Protein AF-A0A6G0QSY9-F1 (afdb_monomer_lite)

Organism: NCBI:txid53985

Structure (mmCIF, N/CA/C/O backbone):
data_AF-A0A6G0QSY9-F1
#
_entry.id   AF-A0A6G0QSY9-F1
#
loop_
_atom_site.group_PDB
_atom_site.id
_atom_site.type_symbol
_atom_site.label_atom_id
_atom_site.label_alt_id
_atom_site.label_comp_id
_atom_site.label_asym_id
_atom_site.label_entity_id
_atom_site.label_seq_id
_atom_site.pdbx_PDB_ins_code
_atom_site.Cartn_x
_atom_site.Cartn_y
_atom_site.Cartn_z
_atom_site.occupancy
_atom_site.B_iso_or_equiv
_atom_site.auth_seq_id
_atom_site.auth_comp_id
_atom_site.auth_asym_id
_atom_site.auth_atom_id
_atom_site.pdbx_PDB_model_num
ATOM 1 N N . MET A 1 1 ? -58.715 -5.696 52.062 1.00 33.38 1 MET A N 1
ATOM 2 C CA . MET A 1 1 ? -57.276 -5.870 51.766 1.00 33.38 1 MET A CA 1
ATOM 3 C C . MET A 1 1 ? -57.009 -5.395 50.340 1.00 33.38 1 MET A C 1
ATOM 5 O O . MET A 1 1 ? -57.940 -5.446 49.549 1.00 33.38 1 MET A O 1
ATOM 9 N N . PRO A 1 2 ? -55.828 -4.811 50.094 1.00 37.84 2 PRO A N 1
ATOM 10 C CA . PRO A 1 2 ? -55.600 -3.647 49.225 1.00 37.84 2 PRO A CA 1
ATOM 11 C C . PRO A 1 2 ? -55.292 -4.031 47.745 1.00 37.84 2 PRO A C 1
ATOM 13 O O . PRO A 1 2 ? -55.355 -5.215 47.419 1.00 37.84 2 PRO A O 1
ATOM 16 N N . PRO A 1 3 ? -55.052 -3.043 46.852 1.00 56.28 3 PRO A N 1
ATOM 17 C CA . PRO A 1 3 ? -55.142 -3.119 45.388 1.00 56.28 3 PRO A CA 1
ATOM 18 C C . PRO A 1 3 ? -53.812 -3.540 44.737 1.00 56.28 3 PRO A C 1
ATOM 20 O O . PRO A 1 3 ? -52.826 -3.694 45.450 1.00 56.28 3 PRO A O 1
ATOM 23 N N . ASN A 1 4 ? -53.804 -3.699 43.403 1.00 35.16 4 ASN A N 1
ATOM 24 C CA . ASN A 1 4 ? -52.674 -3.643 42.438 1.00 35.16 4 ASN A CA 1
ATOM 25 C C . ASN A 1 4 ? -52.901 -4.709 41.341 1.00 35.16 4 ASN A C 1
ATOM 27 O O . ASN A 1 4 ? -53.311 -5.817 41.647 1.00 35.16 4 ASN A O 1
ATOM 31 N N . ALA A 1 5 ? -52.686 -4.477 40.050 1.00 39.38 5 ALA A N 1
ATOM 32 C CA . ALA A 1 5 ? -51.803 -3.514 39.421 1.00 39.38 5 ALA A CA 1
ATOM 33 C C . ALA A 1 5 ? -52.410 -2.989 38.112 1.00 39.38 5 ALA A C 1
ATOM 35 O O . ALA A 1 5 ? -52.989 -3.730 37.317 1.00 39.38 5 ALA A O 1
ATOM 36 N N . ASN A 1 6 ? -52.242 -1.683 37.925 1.00 37.03 6 ASN A N 1
ATOM 37 C CA . ASN A 1 6 ? -52.413 -0.995 36.661 1.00 37.03 6 ASN A CA 1
ATOM 38 C C . ASN A 1 6 ? -51.424 -1.521 35.611 1.00 37.03 6 ASN A C 1
ATOM 40 O O . ASN A 1 6 ? -50.271 -1.806 35.925 1.00 37.03 6 ASN A O 1
ATOM 44 N N . SER A 1 7 ? -51.903 -1.509 34.365 1.00 40.06 7 SER A N 1
ATOM 45 C CA . SER A 1 7 ? -51.142 -1.218 33.145 1.00 40.06 7 SER A CA 1
ATOM 46 C C . SER A 1 7 ? -49.833 -1.982 32.950 1.00 40.06 7 SER A C 1
ATOM 48 O O . SER A 1 7 ? -48.753 -1.436 33.166 1.00 40.06 7 SER A O 1
ATOM 50 N N . ASP A 1 8 ? -49.932 -3.179 32.366 1.00 31.75 8 ASP A N 1
ATOM 51 C CA . ASP A 1 8 ? -48.899 -3.605 31.424 1.00 31.75 8 ASP A CA 1
ATOM 52 C C . ASP A 1 8 ? -49.075 -2.776 30.156 1.00 31.75 8 ASP A C 1
ATOM 54 O O . ASP A 1 8 ? -49.806 -3.109 29.217 1.00 31.75 8 ASP A O 1
ATOM 58 N N . THR A 1 9 ? -48.413 -1.626 30.189 1.00 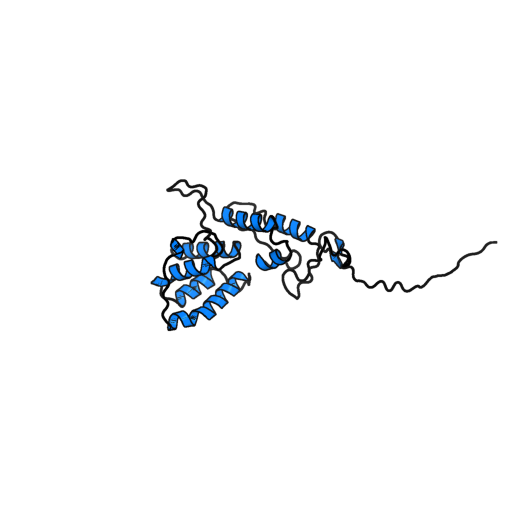39.41 9 THR A N 1
ATOM 59 C CA . THR A 1 9 ? -48.035 -0.811 29.051 1.00 39.41 9 THR A CA 1
ATOM 60 C C . THR A 1 9 ? -47.226 -1.700 28.115 1.00 39.41 9 THR A C 1
ATOM 62 O O . THR A 1 9 ? -46.000 -1.680 28.068 1.00 39.41 9 THR A O 1
ATOM 65 N N . ARG A 1 10 ? -47.930 -2.496 27.313 1.00 36.12 10 ARG A N 1
ATOM 66 C CA . ARG A 1 10 ? -47.405 -3.096 26.091 1.00 36.12 10 ARG A CA 1
ATOM 67 C C . ARG A 1 10 ? -47.320 -2.000 25.026 1.00 36.12 10 ARG A C 1
ATOM 69 O O . ARG A 1 10 ? -47.803 -2.150 23.908 1.00 36.12 10 ARG A O 1
ATOM 76 N N . GLU A 1 11 ? -46.721 -0.870 25.399 1.00 35.28 11 GLU A N 1
ATOM 77 C CA . GLU A 1 11 ? -46.142 0.060 24.455 1.00 35.28 11 GLU A CA 1
ATOM 78 C C . GLU A 1 11 ? -44.997 -0.703 23.820 1.00 35.28 11 GLU A C 1
ATOM 80 O O . GLU A 1 11 ? -43.937 -0.934 24.397 1.00 35.28 11 GLU A O 1
ATOM 85 N N . ALA A 1 12 ? -45.293 -1.194 22.625 1.00 37.94 12 ALA A N 1
ATOM 86 C CA . ALA A 1 12 ? -44.312 -1.592 21.656 1.00 37.94 12 ALA A CA 1
ATOM 87 C C . ALA A 1 12 ? -43.309 -0.444 21.508 1.00 37.94 12 ALA A C 1
ATOM 89 O O . ALA A 1 12 ? -43.490 0.463 20.697 1.00 37.94 12 ALA A O 1
ATOM 90 N N . ILE A 1 13 ? -42.231 -0.506 22.285 1.00 39.88 13 ILE A N 1
ATOM 91 C CA . ILE A 1 13 ? -41.003 0.230 22.038 1.00 39.88 13 ILE A CA 1
ATOM 92 C C . ILE A 1 13 ? -40.404 -0.399 20.774 1.00 39.88 13 ILE A C 1
ATOM 94 O O . ILE A 1 13 ? -39.477 -1.201 20.799 1.00 39.88 13 ILE A O 1
ATOM 98 N N . ARG A 1 14 ? -40.991 -0.052 19.626 1.00 43.25 14 ARG A N 1
ATOM 99 C CA . ARG A 1 14 ? -40.296 -0.011 18.344 1.00 43.25 14 ARG A CA 1
ATOM 100 C C . ARG A 1 14 ? -39.332 1.170 18.425 1.00 43.25 14 ARG A C 1
ATOM 102 O O . ARG A 1 14 ? -39.588 2.223 17.851 1.00 43.25 14 ARG A O 1
ATOM 109 N N . VAL A 1 15 ? -38.245 1.020 19.178 1.00 39.47 15 VAL A N 1
ATOM 110 C CA . VAL A 1 15 ? -37.084 1.890 18.992 1.00 39.47 15 VAL A CA 1
ATOM 111 C C . VAL A 1 15 ? -36.376 1.350 17.766 1.00 39.47 15 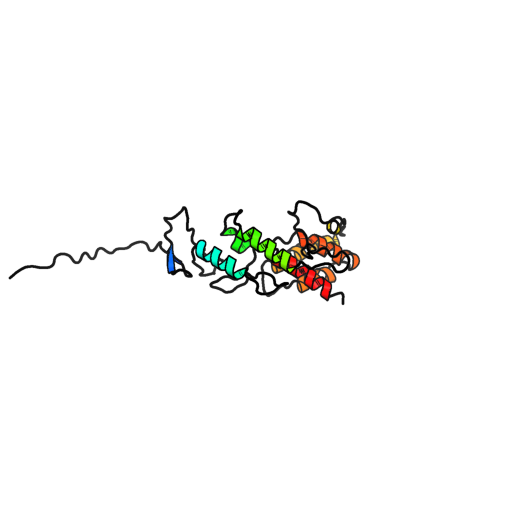VAL A C 1
ATOM 113 O O . VAL A 1 15 ? -35.916 0.210 17.752 1.00 39.47 15 VAL A O 1
ATOM 116 N N . ALA A 1 16 ? -36.393 2.151 16.704 1.00 43.84 16 ALA A N 1
ATOM 117 C CA . ALA A 1 16 ? -35.593 1.922 15.518 1.00 43.84 16 ALA A CA 1
ATOM 118 C C . ALA A 1 16 ? -34.149 1.632 15.952 1.00 43.84 16 ALA A C 1
ATOM 120 O O . ALA A 1 16 ? -33.501 2.453 16.603 1.00 43.84 16 ALA A O 1
ATOM 121 N N . SER A 1 17 ? -33.696 0.421 15.649 1.00 52.62 17 SER A N 1
ATOM 122 C CA . SER A 1 17 ? -32.365 -0.103 15.923 1.00 52.62 17 SER A CA 1
ATOM 123 C C . SER A 1 17 ? -31.343 0.545 14.986 1.00 52.62 17 SER A C 1
ATOM 125 O O . SER A 1 17 ? -30.815 -0.104 14.088 1.00 52.62 17 SER A O 1
ATOM 127 N N . ASP A 1 18 ? -31.103 1.838 15.184 1.00 64.69 18 ASP A N 1
ATOM 128 C CA . ASP A 1 18 ? -30.087 2.625 14.477 1.00 64.69 18 ASP A CA 1
ATOM 129 C C . ASP A 1 18 ? -28.783 2.723 15.297 1.00 64.69 18 ASP A C 1
ATOM 131 O O . ASP A 1 18 ? -27.936 3.587 15.051 1.00 64.69 18 ASP A O 1
ATOM 135 N N . SER A 1 19 ? -28.623 1.855 16.301 1.00 74.56 19 SER A N 1
ATOM 136 C CA . SER A 1 19 ? -27.381 1.674 17.045 1.00 74.56 19 SER A CA 1
ATOM 137 C C . SER A 1 19 ? -26.624 0.464 16.503 1.00 74.56 19 SER A C 1
ATOM 139 O O . SER A 1 19 ? -27.168 -0.625 16.319 1.00 74.56 19 SER A O 1
ATOM 141 N N . VAL A 1 20 ? -25.340 0.664 16.222 1.00 85.50 20 VAL A N 1
ATOM 142 C CA . VAL A 1 20 ? -24.419 -0.411 15.847 1.00 85.50 20 VAL A CA 1
ATOM 143 C C . VAL A 1 20 ? -23.402 -0.546 16.964 1.00 85.50 20 VAL A C 1
ATOM 145 O O . VAL A 1 20 ? -22.779 0.436 17.340 1.00 85.50 20 VAL A O 1
ATOM 148 N N . THR A 1 21 ? -23.199 -1.740 17.504 1.00 89.75 21 THR A N 1
ATOM 149 C CA . THR A 1 21 ? -22.192 -1.949 18.552 1.00 89.75 21 THR A CA 1
ATOM 150 C C . THR A 1 21 ? -20.800 -2.099 17.940 1.00 89.75 21 THR A C 1
ATOM 152 O O . THR A 1 21 ? -20.605 -2.847 16.979 1.00 89.75 21 THR A O 1
ATOM 155 N N . CYS A 1 22 ? -19.807 -1.411 18.503 1.00 91.69 22 CYS A N 1
ATOM 156 C CA . CYS A 1 22 ? -18.411 -1.570 18.122 1.00 91.69 22 CYS A CA 1
ATOM 157 C C . CYS A 1 22 ? -17.929 -2.989 18.438 1.00 91.69 22 CYS A C 1
ATOM 159 O O . CYS A 1 22 ? -17.925 -3.412 19.587 1.00 91.69 22 CYS A O 1
ATOM 161 N N . GLN A 1 23 ? -17.425 -3.708 17.441 1.00 92.56 23 GLN A N 1
ATOM 162 C CA . GLN A 1 23 ? -16.944 -5.085 17.605 1.00 92.56 23 GLN A CA 1
ATOM 163 C C . GLN A 1 23 ? -15.634 -5.202 18.407 1.00 92.56 23 GLN A C 1
ATOM 165 O O . GLN A 1 23 ? -15.223 -6.314 18.723 1.00 92.56 23 GLN A O 1
ATOM 170 N N . ILE A 1 24 ? -14.961 -4.083 18.708 1.00 91.81 24 ILE A N 1
ATOM 171 C CA . ILE A 1 24 ? -13.683 -4.064 19.440 1.00 91.81 24 ILE A CA 1
ATOM 172 C C . ILE A 1 24 ? -13.890 -3.677 20.911 1.00 91.81 24 ILE A C 1
ATOM 174 O O . ILE A 1 24 ? -13.474 -4.425 21.789 1.00 91.81 24 ILE A O 1
ATOM 178 N N . CYS A 1 25 ? -14.518 -2.528 21.191 1.00 92.81 25 CYS A N 1
ATOM 179 C CA . CYS A 1 25 ? -14.760 -2.060 22.566 1.00 92.81 25 CYS A CA 1
ATOM 180 C C . CYS A 1 25 ? -16.149 -2.406 23.119 1.00 92.81 25 CYS A C 1
ATOM 182 O O . CYS A 1 25 ? -16.386 -2.181 24.299 1.00 92.81 25 CYS A O 1
ATOM 184 N N . LEU A 1 26 ? -17.051 -2.953 22.295 1.00 91.62 26 LEU A N 1
ATOM 185 C CA . LEU A 1 26 ? -18.436 -3.287 22.656 1.00 91.62 26 LEU A CA 1
ATOM 186 C C . LEU A 1 26 ? -19.315 -2.080 23.040 1.00 91.62 26 LEU A C 1
ATOM 188 O O . LEU A 1 26 ? -20.412 -2.263 23.558 1.00 91.62 26 LEU A O 1
ATOM 192 N N . GLU A 1 27 ? -18.874 -0.855 22.744 1.00 89.69 27 GLU A N 1
ATOM 193 C CA . GLU A 1 27 ? -19.654 0.371 22.957 1.00 89.69 27 GLU A CA 1
ATOM 194 C C . GLU A 1 27 ? -20.677 0.597 21.832 1.00 89.69 27 GLU A C 1
ATOM 196 O O . GLU A 1 27 ? -20.430 0.258 20.669 1.00 89.69 27 GLU A O 1
ATOM 201 N N . GLU A 1 28 ? -21.823 1.193 22.161 1.00 86.25 28 GLU A N 1
ATOM 202 C CA . GLU A 1 28 ? -22.850 1.554 21.180 1.00 86.25 28 GLU A CA 1
ATOM 203 C C . GLU A 1 28 ? -22.430 2.767 20.341 1.00 86.25 28 GLU A C 1
ATOM 205 O O . GLU A 1 28 ? -22.042 3.811 20.861 1.00 86.25 28 GLU A O 1
ATOM 210 N N . LEU A 1 29 ? -22.539 2.642 19.019 1.00 81.94 29 LEU A N 1
ATOM 211 C CA . LEU A 1 29 ? -22.291 3.713 18.060 1.00 81.94 29 LEU A CA 1
ATOM 212 C C . LEU A 1 29 ? -23.640 4.295 17.662 1.00 81.94 29 LEU A C 1
ATOM 214 O O . LEU A 1 29 ? -24.381 3.683 16.886 1.00 81.94 29 LEU A O 1
ATOM 218 N N . THR A 1 30 ? -23.971 5.464 18.206 1.00 72.50 30 THR A N 1
ATOM 219 C CA . THR A 1 30 ? -25.189 6.170 17.812 1.00 72.50 30 THR A CA 1
ATOM 220 C C . THR A 1 30 ? -24.907 7.058 16.601 1.00 72.50 30 THR A C 1
ATOM 222 O O . THR A 1 30 ? -23.961 7.841 16.576 1.00 72.50 30 THR A O 1
ATOM 225 N N . LEU A 1 31 ? -25.754 6.975 15.572 1.00 62.16 31 LEU A N 1
ATOM 226 C CA . LEU A 1 31 ? -25.659 7.830 14.376 1.00 62.16 31 LEU A CA 1
ATOM 227 C C . LEU A 1 31 ? -25.912 9.326 14.668 1.00 62.16 31 LEU A C 1
ATOM 229 O O . LEU A 1 31 ? -25.759 10.166 13.778 1.00 62.16 31 LEU A O 1
ATOM 233 N N . LYS A 1 32 ? -26.319 9.664 15.900 1.00 56.75 32 LYS A N 1
ATOM 234 C CA . LYS A 1 32 ? -26.592 11.032 16.358 1.00 56.75 32 LYS A CA 1
ATOM 235 C C . LYS A 1 32 ? -25.347 11.743 16.895 1.00 56.75 32 LYS A C 1
ATOM 237 O O . LYS A 1 32 ? -25.316 12.971 16.850 1.00 56.75 32 LYS A O 1
ATOM 242 N N . ASP A 1 33 ? -24.299 11.012 17.275 1.00 54.31 33 ASP A N 1
ATOM 243 C CA . ASP A 1 33 ? -23.003 11.571 17.686 1.00 54.31 33 ASP A CA 1
ATOM 244 C C . ASP A 1 33 ? -22.141 11.924 16.458 1.00 54.31 33 ASP A C 1
ATOM 246 O O . ASP A 1 33 ? -21.048 11.406 16.226 1.00 54.31 33 ASP A O 1
ATOM 250 N N . GLN A 1 34 ? -22.662 12.820 15.615 1.00 52.81 34 GLN A N 1
ATOM 251 C CA . GLN A 1 34 ? -22.076 13.186 14.318 1.00 52.81 34 GLN A CA 1
ATOM 252 C C . GLN A 1 34 ? -20.734 13.933 14.413 1.00 52.81 34 GLN A C 1
ATOM 254 O O . GLN A 1 34 ? -20.089 14.142 13.387 1.00 52.81 34 GLN A O 1
ATOM 259 N N . ALA A 1 35 ? -20.288 14.326 15.610 1.00 54.53 35 ALA A N 1
ATOM 260 C CA . ALA A 1 35 ? -19.082 15.135 15.777 1.00 54.53 35 ALA A CA 1
ATOM 261 C C . ALA A 1 35 ? -17.808 14.333 16.105 1.00 54.53 35 ALA A C 1
ATOM 263 O O . ALA A 1 35 ? -16.718 14.818 15.809 1.00 54.53 35 ALA A O 1
ATOM 264 N N . THR A 1 36 ? -17.900 13.128 16.684 1.00 54.47 36 THR A N 1
ATOM 265 C CA . THR A 1 36 ? -16.711 12.474 17.280 1.00 54.47 36 THR A CA 1
ATOM 266 C C . THR A 1 36 ? -16.547 10.978 17.002 1.00 54.47 36 THR A C 1
ATOM 268 O O . THR A 1 36 ? -15.426 10.483 17.106 1.00 54.47 36 THR A O 1
ATOM 271 N N . THR A 1 37 ? -17.580 10.242 16.582 1.00 65.12 37 THR A N 1
ATOM 272 C CA . THR A 1 37 ? -17.498 8.769 16.462 1.00 65.12 37 THR A CA 1
ATOM 273 C C . THR A 1 37 ? -18.227 8.235 15.231 1.00 65.12 37 THR A C 1
ATOM 275 O O . THR A 1 37 ? -19.141 7.417 15.312 1.00 65.12 37 THR A O 1
ATOM 278 N N . LYS A 1 38 ? -17.779 8.645 14.037 1.00 75.06 38 LYS A N 1
ATOM 279 C CA . LYS A 1 38 ? -18.242 8.022 12.789 1.00 75.06 38 LYS A CA 1
ATOM 280 C C . LYS A 1 38 ? -17.950 6.509 12.827 1.00 75.06 38 LYS A C 1
ATOM 282 O O . LYS A 1 38 ? -16.785 6.133 12.976 1.00 75.06 38 LYS A O 1
ATOM 287 N N . PRO A 1 39 ? -18.956 5.631 12.663 1.00 85.56 39 PRO A N 1
ATOM 288 C CA . PRO A 1 39 ? -18.717 4.198 12.627 1.00 85.56 39 PRO A CA 1
ATOM 289 C C . PRO A 1 39 ? -17.892 3.840 11.387 1.00 85.56 39 PRO A C 1
ATOM 291 O O . PRO A 1 39 ? -18.197 4.253 10.264 1.00 85.56 39 PRO A O 1
ATOM 294 N N . VAL A 1 40 ? -16.841 3.053 11.592 1.00 89.69 40 VAL A N 1
ATOM 295 C CA . VAL A 1 40 ? -16.050 2.458 10.520 1.00 89.69 40 VAL A CA 1
ATOM 296 C C . VAL A 1 40 ? -16.745 1.179 10.087 1.00 89.69 40 VAL A C 1
ATOM 298 O O . VAL A 1 40 ? -16.757 0.191 10.822 1.00 89.69 40 VAL A O 1
ATOM 301 N N . THR A 1 41 ? -17.310 1.200 8.883 1.00 90.94 41 THR A N 1
ATOM 302 C CA . THR A 1 41 ? -17.971 0.045 8.265 1.00 90.94 41 THR A CA 1
ATOM 303 C C . THR A 1 41 ? -17.290 -0.354 6.964 1.00 90.94 41 THR A C 1
ATOM 305 O O . THR A 1 41 ? -16.575 0.441 6.358 1.00 90.94 41 THR A O 1
ATOM 308 N N . HIS A 1 42 ? -17.468 -1.600 6.514 1.00 90.12 42 HIS A N 1
ATOM 309 C CA . HIS A 1 42 ? -16.945 -2.058 5.215 1.00 90.12 42 HIS A CA 1
ATOM 310 C C . HIS A 1 42 ? -15.435 -1.796 5.032 1.00 90.12 42 HIS A C 1
ATOM 312 O O . HIS A 1 42 ? -14.963 -1.376 3.969 1.00 90.12 42 HIS A O 1
ATOM 318 N N . PHE A 1 43 ? -14.665 -2.020 6.102 1.00 91.12 43 PHE A N 1
ATOM 319 C CA . PHE A 1 43 ? -13.286 -1.544 6.226 1.00 91.12 43 PHE A CA 1
ATOM 320 C C . PHE A 1 43 ? -12.374 -2.025 5.084 1.00 91.12 43 PHE A C 1
ATOM 322 O O . PHE A 1 43 ? -11.742 -1.204 4.411 1.00 91.12 43 PHE A O 1
ATOM 329 N N . CYS A 1 44 ? -12.354 -3.339 4.814 1.00 90.44 44 CYS A N 1
ATOM 330 C CA . CYS A 1 44 ? -11.522 -3.926 3.755 1.00 90.44 44 CYS A CA 1
ATOM 331 C C . CYS A 1 44 ? -12.240 -4.114 2.409 1.00 90.44 44 CYS A C 1
ATOM 333 O O . CYS A 1 44 ? -11.587 -4.161 1.367 1.00 90.44 44 CYS A O 1
ATOM 335 N N . SER A 1 45 ? -13.571 -4.234 2.404 1.00 89.12 45 SER A N 1
ATOM 336 C CA . SER A 1 45 ? -14.388 -4.432 1.199 1.00 89.12 45 SER A CA 1
ATOM 337 C C . SER A 1 45 ? -15.860 -4.113 1.471 1.00 89.12 45 SER A C 1
ATOM 339 O O . SER A 1 45 ? -16.270 -4.043 2.627 1.00 89.12 45 SER A O 1
ATOM 341 N N . SER A 1 46 ? -16.671 -3.987 0.417 1.00 89.12 46 SER A N 1
ATOM 342 C CA . SER A 1 46 ? -18.122 -3.770 0.534 1.00 89.12 46 SER A CA 1
ATOM 343 C C . SER A 1 46 ? -18.870 -4.909 1.234 1.00 89.12 46 SER A C 1
ATOM 345 O O . SER A 1 46 ? -19.943 -4.682 1.771 1.00 89.12 46 SER A O 1
ATOM 347 N N . VAL A 1 47 ? -18.310 -6.121 1.266 1.00 91.62 47 VAL A N 1
ATOM 348 C CA . VAL A 1 47 ? -18.906 -7.287 1.947 1.00 91.62 47 VAL A CA 1
ATOM 349 C C . VAL A 1 47 ? -18.336 -7.509 3.350 1.00 91.62 47 VAL A C 1
ATOM 351 O O . VAL A 1 47 ? -18.718 -8.449 4.037 1.00 91.62 47 VAL A O 1
ATOM 354 N N . CYS A 1 48 ? -17.390 -6.672 3.781 1.00 91.38 48 CYS A N 1
ATOM 355 C CA . CYS A 1 48 ? -16.773 -6.786 5.095 1.00 91.38 48 CYS A CA 1
ATOM 356 C C . CYS A 1 48 ? -17.802 -6.452 6.192 1.00 91.38 48 CYS A C 1
ATOM 358 O O . CYS A 1 48 ? -18.327 -5.337 6.172 1.00 91.38 48 CYS A O 1
ATOM 360 N N . PRO A 1 49 ? -18.038 -7.350 7.171 1.00 92.25 49 PRO A N 1
ATOM 361 C CA . PRO A 1 49 ? -18.995 -7.132 8.259 1.00 92.25 49 PRO A CA 1
ATOM 362 C C . PRO A 1 49 ? -18.411 -6.284 9.401 1.00 92.25 49 PRO A C 1
ATOM 364 O O . PRO A 1 49 ? -18.928 -6.298 10.515 1.00 92.25 49 PRO A O 1
ATOM 367 N N . ALA A 1 50 ? -17.288 -5.604 9.154 1.00 91.31 50 ALA A N 1
ATOM 368 C CA . ALA A 1 50 ? -16.636 -4.779 10.153 1.00 91.31 50 ALA A CA 1
ATOM 369 C C . ALA A 1 50 ? -17.534 -3.614 10.565 1.00 91.31 50 ALA A C 1
ATOM 371 O O . ALA A 1 50 ? -18.027 -2.893 9.698 1.00 91.31 50 ALA A O 1
ATOM 372 N N . A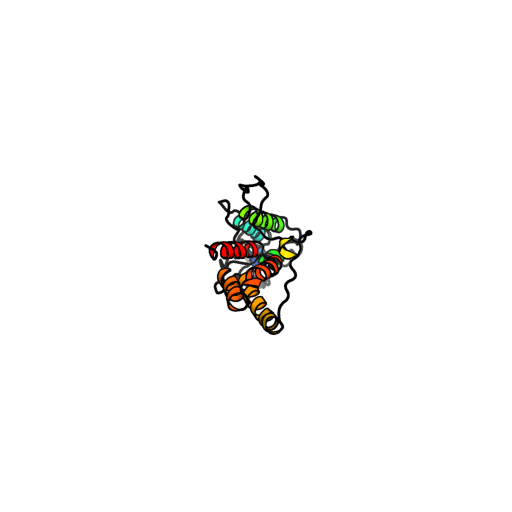LA A 1 51 ? -17.670 -3.423 11.873 1.00 92.06 51 ALA A N 1
ATOM 373 C CA . ALA A 1 51 ? -18.297 -2.272 12.497 1.00 92.06 51 ALA A CA 1
ATOM 374 C C . ALA A 1 51 ? -17.548 -1.928 13.792 1.00 92.06 51 ALA A C 1
ATOM 376 O O . ALA A 1 51 ? -17.612 -2.665 14.775 1.00 92.06 51 ALA A O 1
ATOM 377 N N . PHE A 1 52 ? -16.798 -0.828 13.799 1.00 92.25 52 PHE A N 1
ATOM 378 C CA . PHE A 1 52 ? -16.073 -0.363 14.986 1.00 92.25 52 PHE A CA 1
ATOM 379 C C . PHE A 1 52 ? -15.904 1.158 14.994 1.00 92.25 52 PHE A C 1
ATOM 381 O O . PHE A 1 52 ? -16.029 1.811 13.961 1.00 92.25 52 PHE A O 1
ATOM 388 N N . CYS A 1 53 ? -15.636 1.744 16.160 1.00 90.88 53 CYS A N 1
ATOM 389 C CA . CYS A 1 53 ? -15.403 3.181 16.287 1.00 90.88 53 CYS A CA 1
ATOM 390 C C . CYS A 1 53 ? -14.008 3.591 15.783 1.00 90.88 53 CYS A C 1
ATOM 392 O O . CYS A 1 53 ? -13.061 2.795 15.799 1.00 90.88 53 CYS A O 1
ATOM 394 N N . THR A 1 54 ? -13.861 4.857 15.384 1.00 90.00 54 THR A N 1
ATOM 395 C CA . THR A 1 54 ? -12.568 5.437 14.983 1.00 90.00 54 THR A CA 1
ATOM 396 C C . THR A 1 54 ? -11.476 5.300 16.057 1.00 90.00 54 THR A C 1
ATOM 398 O O . THR A 1 54 ? -10.376 4.891 15.694 1.00 90.00 54 THR A O 1
ATOM 401 N N . PRO A 1 55 ? -11.731 5.506 17.369 1.00 90.81 55 PRO A N 1
ATOM 402 C CA . PRO A 1 55 ? -10.708 5.282 18.398 1.00 90.81 55 PRO A CA 1
ATOM 403 C C . PRO A 1 55 ? -10.153 3.849 18.421 1.00 90.81 55 PRO A C 1
ATOM 405 O O . PRO A 1 55 ? -8.945 3.638 18.547 1.00 90.81 55 PRO A O 1
ATOM 408 N N . CYS A 1 56 ? -11.017 2.841 18.243 1.00 92.88 56 CYS A N 1
ATOM 409 C CA . CYS A 1 56 ? -10.574 1.450 18.141 1.00 92.88 56 CYS A CA 1
ATOM 410 C C . CYS A 1 56 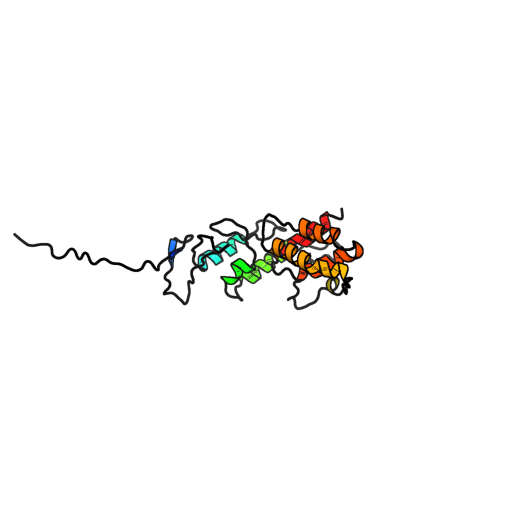? -9.754 1.201 16.872 1.00 92.88 56 CYS A C 1
ATOM 412 O O . CYS A 1 56 ? -8.772 0.458 16.919 1.00 92.88 56 CYS A O 1
ATOM 414 N N . LEU A 1 57 ? -10.119 1.837 15.752 1.00 92.56 57 LEU A N 1
ATOM 415 C CA . LEU A 1 57 ? -9.321 1.793 14.530 1.00 92.56 57 LEU A CA 1
ATOM 416 C C . LEU A 1 57 ? -7.927 2.386 14.753 1.00 92.56 57 LEU A C 1
ATOM 418 O O . LEU A 1 57 ? -6.938 1.751 14.400 1.00 92.56 57 LEU A O 1
ATOM 422 N N . GLU A 1 58 ? -7.832 3.579 15.334 1.00 92.62 58 GLU A N 1
ATOM 423 C CA . GLU A 1 58 ? -6.555 4.252 15.581 1.00 92.62 58 GLU A CA 1
ATOM 424 C C . GLU A 1 58 ? -5.638 3.411 16.467 1.00 92.62 58 GLU A C 1
ATOM 426 O O . GLU A 1 58 ? -4.477 3.192 16.122 1.00 92.62 58 GLU A O 1
ATOM 431 N N . LYS A 1 59 ? -6.172 2.848 17.556 1.00 93.06 59 LYS A N 1
ATOM 432 C CA . LYS A 1 59 ? -5.418 1.953 18.441 1.00 93.06 59 LYS A CA 1
ATOM 433 C C . LYS A 1 59 ? -4.976 0.675 17.726 1.00 93.06 59 LYS A C 1
ATOM 435 O O . LYS A 1 59 ? -3.838 0.240 17.889 1.00 93.06 59 LYS A O 1
ATOM 440 N N . HIS A 1 60 ? -5.843 0.083 16.903 1.00 93.94 60 HIS A N 1
ATOM 441 C CA . HIS A 1 60 ? -5.490 -1.070 16.067 1.00 93.94 60 HIS A CA 1
ATOM 442 C C . HIS A 1 60 ? -4.354 -0.740 15.096 1.00 93.94 60 HIS A C 1
ATOM 444 O O . HIS A 1 60 ? -3.397 -1.502 14.985 1.00 93.94 60 HIS A O 1
ATOM 450 N N . LEU A 1 61 ? -4.417 0.414 14.431 1.00 93.38 61 LEU A N 1
ATOM 451 C CA . LEU A 1 61 ? -3.371 0.883 13.525 1.00 93.38 61 LEU A CA 1
ATOM 452 C C . LEU A 1 61 ? -2.046 1.111 14.260 1.00 93.38 61 LEU A C 1
ATOM 454 O O . LEU A 1 61 ? -1.013 0.649 13.782 1.00 93.38 61 LEU A O 1
ATOM 458 N N . GLN A 1 62 ? -2.071 1.737 15.440 1.00 92.44 62 GLN A N 1
ATOM 459 C CA . GLN A 1 62 ? -0.886 1.903 16.290 1.00 92.44 62 GLN A CA 1
ATOM 460 C C . GLN A 1 62 ? -0.234 0.559 16.613 1.00 92.44 62 GLN A C 1
ATOM 462 O O . GLN A 1 62 ? 0.979 0.419 16.469 1.00 92.44 62 GLN A O 1
ATOM 467 N N . MET A 1 63 ? -1.028 -0.440 17.008 1.00 90.75 63 MET A N 1
ATOM 468 C CA . MET A 1 63 ? -0.525 -1.785 17.297 1.00 90.75 63 MET A CA 1
ATOM 469 C C . MET A 1 63 ? 0.012 -2.475 16.038 1.00 90.75 63 MET A C 1
ATOM 471 O O . MET A 1 63 ? 1.095 -3.048 16.075 1.00 90.75 63 MET A O 1
ATOM 475 N N . ALA A 1 64 ? -0.683 -2.372 14.902 1.00 89.50 64 ALA A N 1
ATOM 476 C CA . ALA A 1 64 ? -0.238 -2.950 13.631 1.00 89.50 64 ALA A CA 1
ATOM 477 C C . ALA A 1 64 ? 1.076 -2.333 13.106 1.00 89.50 64 ALA A C 1
ATOM 479 O O . ALA A 1 64 ? 1.780 -2.955 12.308 1.00 89.50 64 ALA A O 1
ATOM 480 N N . MET A 1 65 ? 1.409 -1.117 13.546 1.00 88.62 65 MET A N 1
ATOM 481 C CA . MET A 1 65 ? 2.664 -0.431 13.227 1.00 88.62 65 MET A CA 1
ATOM 482 C C . MET A 1 65 ? 3.816 -0.774 14.182 1.00 88.62 65 MET A C 1
ATOM 484 O O . MET A 1 65 ? 4.956 -0.390 13.909 1.00 88.62 65 MET A O 1
ATOM 488 N N . GLN A 1 66 ? 3.564 -1.480 15.289 1.00 86.19 66 GLN A N 1
ATOM 489 C CA . GLN A 1 66 ? 4.622 -1.957 16.180 1.00 86.19 66 GLN A CA 1
ATOM 490 C C . GLN A 1 66 ? 5.280 -3.192 15.568 1.00 86.19 66 GLN A C 1
ATOM 492 O O . GLN A 1 66 ? 4.808 -4.317 15.716 1.00 86.19 66 GLN A O 1
ATOM 497 N N . VAL A 1 67 ? 6.377 -2.970 14.847 1.00 78.88 67 VAL A N 1
ATOM 498 C CA . VAL A 1 67 ? 7.149 -4.053 14.239 1.00 78.88 67 VAL A CA 1
ATOM 499 C C . VAL A 1 67 ? 8.327 -4.413 15.154 1.00 78.88 67 VAL A C 1
ATOM 501 O O . VAL A 1 67 ? 9.087 -3.515 15.519 1.00 78.88 67 VAL A O 1
ATOM 504 N N . PRO A 1 68 ? 8.493 -5.690 15.552 1.00 69.94 68 PRO A N 1
ATOM 505 C CA . PRO A 1 68 ? 9.415 -6.056 16.630 1.00 69.94 68 PRO A CA 1
ATOM 506 C C . PRO A 1 68 ? 10.904 -6.045 16.249 1.00 69.94 68 PRO A C 1
ATOM 508 O O . PRO A 1 68 ? 11.746 -6.165 17.133 1.00 69.94 68 PRO A O 1
ATOM 511 N N . TYR A 1 69 ? 11.255 -5.916 14.967 1.00 76.50 69 TYR A N 1
ATOM 512 C CA . TYR A 1 69 ? 12.646 -5.952 14.510 1.00 76.50 69 TYR A CA 1
ATOM 513 C C . TYR A 1 69 ? 12.906 -4.988 13.350 1.00 76.50 69 TYR A C 1
ATOM 515 O O . TYR A 1 69 ? 12.014 -4.669 12.560 1.00 76.50 69 TYR A O 1
ATOM 523 N N . ALA A 1 70 ? 14.156 -4.524 13.260 1.00 72.75 70 ALA A N 1
ATOM 524 C CA . ALA A 1 70 ? 14.625 -3.674 12.172 1.00 72.75 70 ALA A CA 1
ATOM 525 C C . ALA A 1 70 ? 14.498 -4.396 10.820 1.00 72.75 70 ALA A C 1
ATOM 527 O O . ALA A 1 70 ? 14.664 -5.612 10.734 1.00 72.75 70 ALA A O 1
ATOM 528 N N . GLY A 1 71 ? 14.188 -3.647 9.763 1.00 76.75 71 GLY A N 1
ATOM 529 C CA . GLY A 1 71 ? 13.999 -4.205 8.421 1.00 76.75 71 GLY A CA 1
ATOM 530 C C . GLY A 1 71 ? 12.585 -4.709 8.117 1.00 76.75 71 GLY A C 1
ATOM 531 O O . GLY A 1 71 ? 12.265 -4.962 6.957 1.00 76.75 71 GLY A O 1
ATOM 532 N N . ALA A 1 72 ? 11.709 -4.851 9.118 1.00 83.94 72 ALA A N 1
ATOM 533 C CA . ALA A 1 72 ? 10.343 -5.300 8.878 1.00 83.94 72 ALA A CA 1
ATOM 534 C C . ALA A 1 72 ? 9.363 -4.143 8.678 1.00 83.94 72 ALA A C 1
ATOM 536 O O . ALA A 1 72 ? 9.321 -3.173 9.432 1.00 83.94 72 ALA A O 1
ATOM 537 N N . LEU A 1 73 ? 8.546 -4.290 7.636 1.00 86.50 73 LEU A N 1
ATOM 538 C CA . LEU A 1 73 ? 7.530 -3.317 7.264 1.00 86.50 73 LEU A CA 1
ATOM 539 C C . LEU A 1 73 ? 6.259 -3.508 8.103 1.00 86.50 73 LEU A C 1
ATOM 541 O O . LEU A 1 73 ? 5.867 -4.657 8.353 1.00 86.50 73 LEU A O 1
ATOM 545 N N . PRO A 1 74 ? 5.590 -2.413 8.508 1.00 88.50 74 PRO A N 1
ATOM 546 C CA . PRO A 1 74 ? 4.295 -2.495 9.171 1.00 88.50 74 PRO A CA 1
ATOM 547 C C . PRO A 1 74 ? 3.273 -3.128 8.223 1.00 88.50 74 PRO A C 1
ATOM 549 O O . PRO A 1 74 ? 3.228 -2.791 7.044 1.00 88.50 74 PRO A O 1
ATOM 552 N N . LYS A 1 75 ? 2.449 -4.050 8.733 1.00 87.88 75 LYS A N 1
ATOM 553 C CA . LYS A 1 75 ? 1.426 -4.744 7.936 1.00 87.88 75 LYS A CA 1
ATOM 554 C C . LYS A 1 75 ? 0.057 -4.549 8.551 1.00 87.88 75 LYS A C 1
ATOM 556 O O . LYS A 1 75 ? -0.310 -5.231 9.508 1.00 87.88 75 LYS A O 1
ATOM 561 N N . VAL A 1 76 ? -0.731 -3.662 7.957 1.00 90.69 76 VAL A N 1
ATOM 562 C CA . VAL A 1 76 ? -2.102 -3.421 8.406 1.00 90.69 76 VAL A CA 1
ATOM 563 C C . VAL A 1 76 ? -3.036 -4.478 7.823 1.00 90.69 76 VAL A C 1
ATOM 565 O O . VAL A 1 76 ? -3.084 -4.715 6.614 1.00 90.69 76 VAL A O 1
ATOM 568 N N . ARG A 1 77 ? -3.814 -5.115 8.698 1.00 92.19 77 ARG A N 1
ATOM 569 C CA . ARG A 1 77 ? -4.881 -6.053 8.332 1.00 92.19 77 ARG A CA 1
ATOM 570 C C . ARG A 1 77 ? -6.216 -5.556 8.860 1.00 92.19 77 ARG A C 1
ATOM 572 O O . ARG A 1 77 ? -6.268 -4.845 9.862 1.00 92.19 77 ARG A O 1
ATOM 579 N N . CYS A 1 78 ? -7.299 -5.964 8.211 1.00 92.81 78 CYS A N 1
ATOM 580 C CA . CYS A 1 78 ? -8.635 -5.808 8.771 1.00 92.81 78 CYS A CA 1
ATOM 581 C C . CYS A 1 78 ? -8.723 -6.564 10.110 1.00 92.81 78 CYS A C 1
ATOM 583 O O . CYS A 1 78 ? -8.404 -7.751 10.112 1.00 92.81 78 CYS A O 1
ATOM 585 N N . PRO A 1 79 ? -9.173 -5.947 11.218 1.00 92.19 79 PRO A N 1
ATOM 586 C CA . PRO A 1 79 ? -9.276 -6.641 12.505 1.00 92.19 79 PRO A CA 1
ATOM 587 C C . PRO A 1 79 ? -10.330 -7.760 12.496 1.00 92.19 79 PRO A C 1
ATOM 589 O O . PRO A 1 79 ? -10.251 -8.679 13.299 1.00 92.19 79 PRO A O 1
ATOM 592 N N . VAL A 1 80 ? -11.283 -7.711 11.557 1.00 92.38 80 VAL A N 1
ATOM 593 C CA . VAL A 1 80 ? -12.373 -8.690 11.437 1.00 92.38 80 VAL A CA 1
ATOM 594 C C . VAL A 1 80 ? -12.048 -9.770 10.406 1.00 92.38 80 VAL A C 1
ATOM 596 O O . VAL A 1 80 ? -12.065 -10.955 10.707 1.00 92.38 80 VAL A O 1
ATOM 599 N N . CYS A 1 81 ? -11.716 -9.377 9.173 1.00 91.81 81 CYS A N 1
ATOM 600 C CA . CYS A 1 81 ? -11.462 -10.334 8.090 1.00 91.81 81 CYS A CA 1
ATOM 601 C C . CYS A 1 81 ? -10.006 -10.817 8.017 1.00 91.81 81 CYS A C 1
ATOM 603 O O . CYS A 1 81 ? -9.708 -11.706 7.227 1.00 91.81 81 CYS A O 1
ATOM 605 N N . LEU A 1 82 ? -9.077 -10.179 8.740 1.00 91.12 82 LEU A N 1
ATOM 606 C CA . LEU A 1 82 ? -7.628 -10.444 8.706 1.00 91.12 82 LEU A CA 1
ATOM 607 C C . LEU A 1 82 ? -6.966 -10.301 7.321 1.00 91.12 82 LEU A C 1
ATOM 609 O O . LEU A 1 82 ? -5.802 -10.661 7.136 1.00 91.12 82 LEU A O 1
ATOM 613 N N . ILE A 1 83 ? -7.679 -9.719 6.354 1.00 90.19 83 ILE A N 1
ATOM 614 C CA . ILE A 1 83 ? -7.173 -9.444 5.007 1.00 90.19 83 ILE A CA 1
ATOM 615 C C . ILE A 1 83 ? -6.198 -8.254 5.072 1.00 90.19 83 ILE A C 1
ATOM 617 O O . ILE A 1 83 ? -6.543 -7.237 5.687 1.00 90.19 83 ILE A O 1
ATOM 621 N N . PRO A 1 84 ? -5.007 -8.345 4.445 1.00 89.50 84 PRO A N 1
ATOM 622 C CA . PRO A 1 84 ? -4.083 -7.222 4.326 1.00 89.50 84 PRO A CA 1
ATOM 623 C C . PRO A 1 84 ? -4.722 -6.057 3.582 1.00 89.50 84 PRO A C 1
ATOM 625 O O . PRO A 1 84 ? -5.399 -6.258 2.573 1.00 89.50 84 PRO A O 1
ATOM 628 N N . MET A 1 85 ? -4.476 -4.843 4.051 1.00 88.50 85 MET A N 1
ATOM 629 C CA . MET A 1 85 ? -5.059 -3.652 3.453 1.00 88.50 85 MET A CA 1
ATOM 630 C C . MET A 1 85 ? -3.996 -2.672 3.009 1.00 88.50 85 MET A C 1
ATOM 632 O O . MET A 1 85 ? -2.966 -2.535 3.664 1.00 88.50 85 MET A O 1
ATOM 636 N N . ASN A 1 86 ? -4.291 -1.958 1.927 1.00 88.00 86 ASN A N 1
ATOM 637 C CA . ASN A 1 86 ? -3.425 -0.877 1.489 1.00 88.00 86 ASN A CA 1
ATOM 638 C C . ASN A 1 86 ? -3.615 0.366 2.374 1.00 88.00 86 ASN A C 1
ATOM 640 O O . ASN A 1 86 ? -4.674 0.571 2.978 1.00 88.00 86 ASN A O 1
ATOM 644 N N . ARG A 1 87 ? -2.603 1.232 2.404 1.00 89.38 87 ARG A N 1
ATOM 645 C CA . ARG A 1 87 ? -2.624 2.505 3.128 1.00 89.38 87 ARG A CA 1
ATOM 646 C C . ARG A 1 87 ? -3.857 3.337 2.813 1.00 89.38 87 ARG A C 1
ATOM 648 O O . ARG A 1 87 ? -4.536 3.804 3.718 1.00 89.38 87 ARG A O 1
ATOM 655 N N . GLN A 1 88 ? -4.179 3.491 1.532 1.00 87.94 88 GLN A N 1
ATOM 656 C CA . GLN A 1 88 ? -5.303 4.319 1.080 1.00 87.94 88 GLN A CA 1
ATOM 657 C C . GLN A 1 88 ? -6.662 3.853 1.644 1.00 87.94 88 GLN A C 1
ATOM 659 O O . GLN A 1 88 ? -7.540 4.674 1.907 1.00 87.94 88 GLN A O 1
ATOM 664 N N . GLN A 1 89 ? -6.850 2.546 1.845 1.00 89.25 89 GLN A N 1
ATOM 665 C CA . GLN A 1 89 ? -8.095 1.946 2.326 1.00 89.25 89 GLN A CA 1
ATOM 666 C C . GLN A 1 89 ? -8.359 2.227 3.798 1.00 89.25 89 GLN A C 1
ATOM 668 O O . GLN A 1 89 ? -9.525 2.372 4.161 1.00 89.25 89 GLN A O 1
ATOM 673 N N . TRP A 1 90 ? -7.333 2.277 4.646 1.00 90.94 90 TRP A N 1
ATOM 674 C CA . TRP A 1 90 ? -7.525 2.651 6.048 1.00 90.94 90 TRP A CA 1
ATOM 675 C C . TRP A 1 90 ? -7.356 4.154 6.277 1.00 90.94 90 TRP A C 1
ATOM 677 O O . TRP A 1 90 ? -8.075 4.705 7.102 1.00 90.94 90 TRP A O 1
ATOM 687 N N . ALA A 1 91 ? -6.512 4.841 5.501 1.00 91.25 91 ALA A N 1
ATOM 688 C CA . ALA A 1 91 ? -6.287 6.284 5.622 1.00 91.25 91 ALA A CA 1
ATOM 689 C C . ALA A 1 91 ? -7.561 7.118 5.417 1.00 91.25 91 ALA A C 1
ATOM 691 O O . ALA A 1 91 ? -7.732 8.129 6.081 1.00 91.25 91 ALA A O 1
ATOM 692 N N . ARG A 1 92 ? -8.492 6.676 4.557 1.00 90.12 92 ARG A N 1
ATOM 693 C CA . ARG A 1 92 ? -9.786 7.360 4.331 1.00 90.12 92 ARG A CA 1
ATOM 694 C C . ARG A 1 92 ? -10.692 7.454 5.567 1.00 90.12 92 ARG A C 1
ATOM 696 O O . ARG A 1 92 ? -11.686 8.171 5.525 1.00 90.12 92 ARG A O 1
ATOM 703 N N . TRP A 1 93 ? -10.407 6.671 6.606 1.00 89.31 93 TRP A N 1
ATOM 704 C CA . TRP A 1 93 ? -11.147 6.682 7.871 1.00 89.31 93 TRP A CA 1
ATOM 705 C C . TRP A 1 93 ? -10.511 7.594 8.920 1.00 89.31 93 TRP A C 1
ATOM 707 O O . TRP A 1 93 ? -11.089 7.776 9.986 1.00 89.31 93 TRP A O 1
ATOM 717 N N . LEU A 1 94 ? -9.339 8.151 8.618 1.00 88.62 94 LEU A N 1
ATOM 718 C CA . LEU A 1 94 ? -8.614 9.078 9.470 1.00 88.62 94 LEU A CA 1
ATOM 719 C C . LEU A 1 94 ? -8.709 10.495 8.903 1.00 88.62 94 LEU A C 1
ATOM 721 O O . LEU A 1 94 ? -8.966 10.695 7.713 1.00 88.62 94 LEU A O 1
ATOM 725 N N . SER A 1 95 ? -8.433 11.479 9.752 1.00 85.44 95 SER A N 1
ATOM 726 C CA . SER A 1 95 ? -8.178 12.844 9.295 1.00 85.44 95 SER A CA 1
ATOM 727 C C . SER A 1 95 ? -6.916 12.887 8.413 1.00 85.44 95 SER A C 1
ATOM 729 O O . SER A 1 95 ? -5.960 12.159 8.696 1.00 85.44 95 SER A O 1
ATOM 731 N N . PRO A 1 96 ? -6.858 13.743 7.373 1.00 78.06 96 PRO A N 1
ATOM 732 C CA . PRO A 1 96 ? -5.681 13.868 6.505 1.00 78.06 96 PRO A CA 1
ATOM 733 C C . PRO A 1 96 ? -4.377 14.174 7.256 1.00 78.06 96 PRO A C 1
ATOM 735 O O . PRO A 1 96 ? -3.324 13.671 6.874 1.00 78.06 96 PRO A O 1
ATOM 738 N N . ASP A 1 97 ? -4.472 14.925 8.356 1.00 75.62 97 ASP A N 1
ATOM 739 C CA . ASP A 1 97 ? -3.339 15.328 9.199 1.00 75.62 97 ASP A CA 1
ATOM 740 C C . ASP A 1 97 ? -3.108 14.378 10.386 1.00 75.62 97 ASP A C 1
ATOM 742 O O . ASP A 1 97 ? -2.420 14.711 11.352 1.00 75.62 97 ASP A O 1
ATOM 746 N N . ALA A 1 98 ? -3.705 13.182 10.357 1.00 83.69 98 ALA A N 1
ATOM 747 C CA . ALA A 1 98 ? -3.530 12.209 11.423 1.00 83.69 98 ALA A CA 1
ATOM 748 C C . ALA A 1 98 ? -2.051 11.816 11.554 1.00 83.69 98 ALA A C 1
ATOM 750 O O . ALA A 1 98 ? -1.456 11.265 10.623 1.00 83.69 98 ALA A O 1
ATOM 751 N N . ALA A 1 99 ? -1.484 12.003 12.751 1.00 89.38 99 ALA A N 1
ATOM 752 C CA . ALA A 1 99 ? -0.103 11.636 13.082 1.00 89.38 99 ALA A CA 1
ATOM 753 C C . ALA A 1 99 ? 0.236 10.172 12.732 1.00 89.38 99 ALA A C 1
ATOM 755 O O . ALA A 1 99 ? 1.380 9.848 12.416 1.00 89.38 99 ALA A O 1
ATOM 756 N N . LEU A 1 100 ? -0.771 9.291 12.713 1.00 90.00 100 LEU A N 1
ATOM 757 C CA . LEU A 1 100 ? -0.639 7.893 12.298 1.00 90.00 100 LEU A CA 1
ATOM 758 C C . LEU A 1 100 ? -0.164 7.716 10.852 1.00 90.00 100 LEU A C 1
ATOM 760 O O . LEU A 1 100 ? 0.573 6.775 10.565 1.00 90.00 100 LEU A O 1
ATOM 764 N N . LEU A 1 101 ? -0.552 8.607 9.936 1.00 89.94 101 LEU A N 1
ATOM 765 C CA . LEU A 1 101 ? -0.106 8.547 8.543 1.00 89.94 101 LEU A CA 1
ATOM 766 C C . LEU A 1 101 ? 1.391 8.844 8.437 1.00 89.94 101 LEU A C 1
ATOM 768 O O . LEU A 1 101 ? 2.104 8.147 7.714 1.00 89.94 101 LEU A O 1
ATOM 772 N N . GLN A 1 102 ? 1.868 9.833 9.194 1.00 88.69 102 GLN A N 1
ATOM 773 C CA . GLN A 1 102 ? 3.289 10.163 9.277 1.00 88.69 102 GLN A CA 1
ATOM 774 C C . GLN A 1 102 ? 4.077 9.045 9.968 1.00 88.69 102 GLN A C 1
ATOM 776 O O . GLN A 1 102 ? 5.124 8.634 9.471 1.00 88.69 102 GLN A O 1
ATOM 781 N N . GLN A 1 103 ? 3.548 8.501 11.066 1.00 89.94 103 GLN A N 1
ATOM 782 C CA . GLN A 1 103 ? 4.166 7.389 11.785 1.00 89.94 103 GLN A CA 1
ATOM 783 C C . GLN A 1 103 ? 4.319 6.152 10.889 1.00 89.94 103 GLN A C 1
ATOM 785 O O . GLN A 1 103 ? 5.380 5.531 10.879 1.00 89.94 103 GLN A O 1
ATOM 790 N N . TYR A 1 104 ? 3.298 5.812 10.099 1.00 90.69 104 TYR A N 1
ATOM 791 C CA . TYR A 1 104 ? 3.363 4.711 9.137 1.00 90.69 104 TYR A CA 1
ATOM 792 C C . TYR A 1 104 ? 4.474 4.909 8.100 1.00 90.69 104 TYR A C 1
ATOM 794 O O . TYR A 1 104 ? 5.277 4.000 7.876 1.00 90.69 104 TYR A O 1
ATOM 802 N N . ALA A 1 105 ? 4.544 6.100 7.495 1.00 88.50 105 ALA A N 1
ATOM 803 C CA . ALA A 1 105 ? 5.563 6.425 6.502 1.00 88.50 105 ALA A CA 1
ATOM 804 C C . ALA A 1 105 ? 6.975 6.333 7.102 1.00 88.50 105 ALA A C 1
ATOM 806 O O . ALA A 1 105 ? 7.836 5.661 6.536 1.00 88.50 105 ALA A O 1
ATOM 807 N N . GLN A 1 106 ? 7.177 6.902 8.294 1.00 87.31 106 GLN A N 1
ATOM 808 C CA . GLN A 1 106 ? 8.449 6.839 9.015 1.00 87.31 106 GLN A CA 1
ATOM 809 C C . GLN A 1 106 ? 8.856 5.393 9.333 1.00 87.31 106 GLN A C 1
ATOM 811 O O . GLN A 1 106 ? 10.023 5.033 9.206 1.00 87.31 106 GLN A O 1
ATOM 816 N N . ARG A 1 107 ? 7.912 4.529 9.728 1.00 88.38 107 ARG A N 1
ATOM 817 C CA . ARG A 1 107 ? 8.203 3.108 9.987 1.00 88.38 107 ARG A CA 1
ATOM 818 C C . ARG A 1 107 ? 8.624 2.368 8.721 1.00 88.38 107 ARG A C 1
ATOM 820 O O . ARG A 1 107 ? 9.554 1.568 8.782 1.00 88.38 107 ARG A O 1
ATOM 827 N N . CYS A 1 108 ? 7.983 2.648 7.588 1.00 88.00 108 CYS A N 1
ATOM 828 C CA . CYS A 1 108 ? 8.380 2.072 6.303 1.00 88.00 108 CYS A CA 1
ATOM 829 C C . CYS A 1 108 ? 9.775 2.542 5.869 1.00 88.00 108 CYS A C 1
ATOM 831 O O . CYS A 1 108 ? 10.559 1.741 5.361 1.00 88.00 108 CYS A O 1
ATOM 833 N N . GLU A 1 109 ? 10.092 3.817 6.099 1.00 86.12 109 GLU A N 1
ATOM 834 C CA . GLU A 1 109 ? 11.401 4.400 5.807 1.00 86.12 109 GLU A CA 1
ATOM 835 C C . GLU A 1 109 ? 12.501 3.776 6.666 1.00 86.12 109 GLU A C 1
ATOM 837 O O . GLU A 1 109 ? 13.467 3.260 6.115 1.00 86.12 109 GLU A O 1
ATOM 842 N N . VAL A 1 110 ? 12.319 3.728 7.992 1.00 84.62 110 VAL A N 1
ATOM 843 C CA . VAL A 1 110 ? 13.277 3.118 8.932 1.00 84.62 110 VAL A CA 1
ATOM 844 C C . VAL A 1 110 ? 13.517 1.643 8.613 1.00 84.62 110 VAL A C 1
ATOM 846 O O . VAL A 1 110 ? 14.647 1.174 8.715 1.00 84.62 110 VAL A O 1
ATOM 849 N N . ALA A 1 111 ? 12.489 0.906 8.184 1.00 85.44 111 ALA A N 1
ATOM 850 C CA . ALA A 1 111 ? 12.647 -0.478 7.739 1.00 85.44 111 ALA A CA 1
ATOM 851 C C . ALA A 1 111 ? 13.533 -0.614 6.485 1.00 85.44 111 ALA A C 1
ATOM 853 O O . ALA A 1 111 ? 14.081 -1.681 6.238 1.00 85.44 111 ALA A O 1
ATOM 854 N N . CYS A 1 112 ? 13.693 0.453 5.704 1.00 81.94 112 CYS A N 1
ATOM 855 C CA . CYS A 1 112 ? 14.563 0.489 4.529 1.00 81.94 112 CYS A CA 1
ATOM 856 C C . CYS A 1 112 ? 15.878 1.237 4.777 1.00 81.94 112 CYS A C 1
ATOM 858 O O . CYS A 1 112 ? 16.653 1.412 3.835 1.00 81.94 112 CYS A O 1
ATOM 860 N N . SER A 1 113 ? 16.128 1.688 6.007 1.00 83.62 113 SER A N 1
ATOM 861 C CA . SER A 1 113 ? 17.318 2.457 6.360 1.00 83.62 113 SER A CA 1
ATOM 862 C C . SER A 1 113 ? 18.418 1.571 6.928 1.00 83.62 113 SER A C 1
ATOM 864 O O . SER A 1 113 ? 18.171 0.681 7.742 1.00 83.62 113 SER A O 1
ATOM 866 N N . PHE A 1 114 ? 19.655 1.840 6.522 1.00 82.00 114 PHE A N 1
ATOM 867 C CA . PHE A 1 114 ? 20.848 1.210 7.076 1.00 82.00 114 PHE A CA 1
ATOM 868 C C . PHE A 1 114 ? 22.046 2.147 6.977 1.00 82.00 114 PHE A C 1
ATOM 870 O O . PHE A 1 114 ? 22.121 2.991 6.087 1.00 82.00 114 PHE A O 1
ATOM 877 N N . THR A 1 115 ? 23.024 1.970 7.862 1.00 83.25 115 THR A N 1
ATOM 878 C CA . THR A 1 115 ? 24.269 2.736 7.792 1.00 83.25 115 THR A CA 1
ATOM 879 C C . THR A 1 115 ? 25.092 2.267 6.598 1.00 83.25 115 THR A C 1
ATOM 881 O O . THR A 1 115 ? 25.542 1.121 6.559 1.00 83.25 115 THR A O 1
ATOM 884 N N . CYS A 1 116 ? 25.295 3.143 5.613 1.00 80.25 116 CYS A N 1
ATOM 885 C CA . CYS A 1 116 ? 26.109 2.815 4.445 1.00 80.25 116 CYS A CA 1
ATOM 886 C C . CYS A 1 116 ? 27.573 2.574 4.866 1.00 80.25 116 CYS A C 1
ATOM 888 O O . CYS A 1 116 ? 28.171 3.473 5.459 1.00 80.25 116 CYS A O 1
ATOM 890 N N . PRO A 1 117 ? 28.192 1.425 4.533 1.00 81.31 117 PRO A N 1
ATOM 891 C CA . PRO A 1 117 ? 29.563 1.122 4.952 1.00 81.31 117 PRO A CA 1
ATOM 892 C C . PRO A 1 117 ? 30.615 2.030 4.297 1.00 81.31 117 PRO A C 1
ATOM 894 O O . PRO A 1 117 ? 31.694 2.213 4.847 1.00 81.31 117 PRO A O 1
ATOM 897 N N . GLY A 1 118 ? 30.313 2.621 3.135 1.00 84.75 118 GLY A N 1
ATOM 898 C CA . GLY A 1 118 ? 31.238 3.517 2.437 1.00 84.75 118 GLY A CA 1
ATOM 899 C C . GLY A 1 118 ? 31.269 4.926 3.030 1.00 84.75 118 GLY A C 1
ATOM 900 O O . GLY A 1 118 ? 32.332 5.446 3.351 1.00 84.75 118 GLY A O 1
ATOM 901 N N . CYS A 1 119 ? 30.101 5.553 3.193 1.00 84.69 119 CYS A N 1
ATOM 902 C CA . CYS A 1 119 ? 30.005 6.947 3.640 1.00 84.69 119 CYS A CA 1
ATOM 903 C C . CYS A 1 119 ? 29.601 7.118 5.110 1.00 84.69 119 CYS A C 1
ATOM 905 O O . CYS A 1 119 ? 29.502 8.251 5.571 1.00 84.69 119 CYS A O 1
ATOM 907 N N . HIS A 1 120 ? 29.341 6.023 5.836 1.00 83.44 120 HIS A N 1
ATOM 908 C CA . HIS A 1 120 ? 28.874 6.013 7.230 1.00 83.44 120 HIS A CA 1
ATOM 909 C C . HIS A 1 120 ? 27.617 6.863 7.479 1.00 83.44 120 HIS A C 1
ATOM 911 O O . HIS A 1 120 ? 27.315 7.238 8.611 1.00 83.44 120 HIS A O 1
ATOM 917 N N . ASN A 1 121 ? 26.848 7.153 6.427 1.00 81.44 121 ASN A N 1
ATOM 918 C CA . ASN A 1 121 ? 25.601 7.889 6.547 1.00 81.44 121 ASN A CA 1
ATOM 919 C C . ASN A 1 121 ? 24.536 6.992 7.194 1.00 81.44 121 ASN A C 1
ATOM 921 O O . ASN A 1 121 ? 24.071 6.034 6.575 1.00 81.44 121 ASN A O 1
ATOM 925 N N . SER A 1 122 ? 24.148 7.319 8.426 1.00 77.25 122 SER A N 1
ATOM 926 C CA . SER A 1 122 ? 23.101 6.627 9.190 1.00 77.25 122 SER A CA 1
ATOM 927 C C . SER A 1 122 ? 21.680 6.953 8.720 1.00 77.25 122 SER A C 1
ATOM 929 O O . SER A 1 122 ? 20.737 6.265 9.102 1.00 77.25 122 SER A O 1
ATOM 931 N N . GLN A 1 123 ? 21.517 7.978 7.879 1.00 77.31 123 GLN A N 1
ATOM 932 C CA . GLN A 1 123 ? 20.239 8.386 7.289 1.00 77.31 123 GLN A CA 1
ATOM 933 C C . GLN A 1 123 ? 20.025 7.804 5.887 1.00 77.31 123 GLN A C 1
ATOM 935 O O . GLN A 1 123 ? 19.103 8.202 5.179 1.00 77.31 123 GLN A O 1
ATOM 940 N N . TYR A 1 124 ? 20.887 6.893 5.441 1.00 79.06 124 TYR A N 1
ATOM 941 C CA . TYR A 1 124 ? 20.733 6.279 4.133 1.00 79.06 124 TYR A CA 1
ATOM 942 C C . TYR A 1 124 ? 19.536 5.318 4.121 1.00 79.06 124 TYR A C 1
ATOM 944 O O . TYR A 1 124 ? 19.463 4.404 4.942 1.00 79.06 124 TYR A O 1
ATOM 952 N N . THR A 1 125 ? 18.609 5.525 3.180 1.00 79.81 125 THR A N 1
ATOM 953 C CA . THR A 1 125 ? 17.419 4.688 2.983 1.00 79.81 125 THR A CA 1
ATOM 954 C C . THR A 1 125 ? 17.333 4.183 1.547 1.00 79.81 125 THR A C 1
ATOM 956 O O . THR A 1 125 ? 17.600 4.918 0.596 1.00 79.81 125 THR A O 1
ATOM 959 N N . GLN A 1 126 ? 16.950 2.917 1.387 1.00 78.00 126 GLN A N 1
ATOM 960 C CA . GLN A 1 126 ? 16.629 2.314 0.090 1.00 78.00 126 GLN A CA 1
ATOM 961 C C . GLN A 1 126 ? 15.199 2.598 -0.355 1.00 78.00 126 GLN A C 1
ATOM 963 O O . GLN A 1 126 ? 14.810 2.152 -1.432 1.00 78.00 126 GLN A O 1
ATOM 968 N N . LEU A 1 127 ? 14.388 3.278 0.463 1.00 78.38 127 LEU A N 1
ATOM 969 C CA . LEU A 1 127 ? 13.023 3.619 0.094 1.00 78.38 127 LEU A CA 1
ATOM 970 C C . LEU A 1 127 ? 13.046 4.718 -0.978 1.00 78.38 127 LEU A C 1
ATOM 972 O O . LEU A 1 127 ? 13.423 5.851 -0.675 1.00 78.38 127 LEU A O 1
ATOM 976 N N . PRO A 1 128 ? 12.598 4.439 -2.217 1.00 73.50 128 PRO A N 1
ATOM 977 C CA . PRO A 1 128 ? 12.567 5.460 -3.253 1.00 73.50 128 PRO A CA 1
ATOM 978 C C . PRO A 1 128 ? 11.620 6.596 -2.862 1.00 73.50 128 PRO A C 1
ATOM 980 O O . PRO A 1 128 ? 10.551 6.358 -2.281 1.00 73.50 128 PRO A O 1
ATOM 983 N N . ALA A 1 129 ? 11.982 7.828 -3.221 1.00 71.94 129 ALA A N 1
ATOM 984 C CA . ALA A 1 129 ? 11.125 8.984 -3.001 1.00 71.94 129 ALA A CA 1
ATOM 985 C C . ALA A 1 129 ? 9.795 8.831 -3.760 1.00 71.94 129 ALA A C 1
ATOM 987 O O . ALA A 1 129 ? 9.745 8.337 -4.890 1.00 71.94 129 ALA A O 1
ATOM 988 N N . SER A 1 130 ? 8.698 9.268 -3.139 1.00 67.38 130 SER A N 1
ATOM 989 C CA . SER A 1 130 ? 7.414 9.367 -3.839 1.00 67.38 130 SER A CA 1
ATOM 990 C C . SER A 1 130 ? 7.451 10.499 -4.870 1.00 67.38 130 SER A C 1
ATOM 992 O O . SER A 1 130 ? 8.158 11.486 -4.675 1.00 67.38 130 SER A O 1
ATOM 994 N N . HIS A 1 131 ? 6.625 10.423 -5.917 1.00 63.34 131 HIS A N 1
ATOM 995 C CA . HIS A 1 131 ? 6.479 11.517 -6.888 1.00 63.34 131 HIS A CA 1
ATOM 996 C C . HIS A 1 131 ? 5.926 12.810 -6.251 1.00 63.34 131 HIS A C 1
ATOM 998 O O . HIS A 1 131 ? 6.052 13.889 -6.817 1.00 63.34 131 HIS A O 1
ATOM 1004 N N . LEU A 1 132 ? 5.299 12.713 -5.075 1.00 61.00 132 LEU A N 1
ATOM 1005 C CA . LEU A 1 132 ? 4.797 13.860 -4.313 1.00 61.00 132 LEU A CA 1
ATOM 1006 C C . LEU A 1 132 ? 5.870 14.480 -3.399 1.00 61.00 132 LEU A C 1
ATOM 1008 O O . LEU A 1 132 ? 5.590 15.455 -2.708 1.00 61.00 132 LEU A O 1
ATOM 1012 N N . GLY A 1 133 ? 7.081 13.914 -3.364 1.00 58.19 133 GLY A N 1
ATOM 1013 C CA . GLY A 1 133 ? 8.203 14.462 -2.611 1.00 58.19 133 GLY A CA 1
ATOM 1014 C C . GLY A 1 133 ? 8.742 15.746 -3.242 1.00 58.19 133 GLY A C 1
ATOM 1015 O O . GLY A 1 133 ? 8.788 15.890 -4.460 1.00 58.19 133 GLY A O 1
ATOM 1016 N N . THR A 1 134 ? 9.201 16.673 -2.404 1.00 52.09 134 THR A N 1
ATOM 1017 C CA . THR A 1 134 ? 9.657 18.020 -2.792 1.00 52.09 134 THR A CA 1
ATOM 1018 C C . THR A 1 134 ? 10.943 18.035 -3.628 1.00 52.09 134 THR A C 1
ATOM 1020 O O . THR A 1 134 ? 11.333 19.087 -4.128 1.00 52.09 134 THR A O 1
ATOM 1023 N N . ARG A 1 135 ? 11.625 16.891 -3.790 1.00 55.22 135 ARG A N 1
ATOM 1024 C CA . ARG A 1 135 ? 12.871 16.787 -4.556 1.00 55.22 135 ARG A CA 1
ATOM 1025 C C . ARG A 1 135 ? 12.836 15.570 -5.490 1.00 55.22 135 ARG A C 1
ATOM 1027 O O . ARG A 1 135 ? 12.682 14.452 -4.998 1.00 55.22 135 ARG A O 1
ATOM 1034 N N . PRO A 1 136 ? 13.001 15.758 -6.812 1.00 56.91 136 PRO A N 1
ATOM 1035 C CA . PRO A 1 136 ? 13.172 14.648 -7.738 1.00 56.91 136 PRO A CA 1
ATOM 1036 C C . PRO A 1 136 ? 14.441 13.877 -7.374 1.00 56.91 136 PRO A C 1
ATOM 1038 O O . PRO A 1 136 ? 15.510 14.471 -7.228 1.00 56.91 136 PRO A O 1
ATOM 1041 N N . ASP A 1 137 ? 14.323 12.562 -7.231 1.00 61.62 137 ASP A N 1
ATOM 1042 C CA . ASP A 1 137 ? 15.487 11.682 -7.153 1.00 61.62 137 ASP A CA 1
ATOM 1043 C C . ASP A 1 137 ? 16.287 11.811 -8.468 1.00 61.62 137 ASP A C 1
ATOM 1045 O O . ASP A 1 137 ? 15.691 11.663 -9.543 1.00 61.62 137 ASP A O 1
ATOM 1049 N N . PRO A 1 138 ? 17.603 12.095 -8.430 1.00 60.50 138 PRO A N 1
ATOM 1050 C CA . PRO A 1 138 ? 18.432 12.152 -9.630 1.00 60.50 138 PRO A CA 1
ATOM 1051 C C . PRO A 1 138 ? 18.351 10.874 -10.478 1.00 60.50 138 PRO A C 1
ATOM 1053 O O . PRO A 1 138 ? 18.393 10.963 -11.704 1.00 60.50 138 PRO A O 1
ATOM 1056 N N . ALA A 1 139 ? 18.154 9.699 -9.866 1.00 58.59 139 ALA A N 1
ATOM 1057 C CA . ALA A 1 139 ? 17.947 8.442 -10.592 1.00 58.59 139 ALA A CA 1
ATOM 1058 C C . ALA A 1 139 ? 16.670 8.471 -11.455 1.00 58.59 139 ALA A C 1
ATOM 1060 O O . ALA A 1 139 ? 16.603 7.857 -12.519 1.00 58.59 139 ALA A O 1
ATOM 1061 N N . ASN A 1 140 ? 15.673 9.261 -11.051 1.00 60.59 140 ASN A N 1
ATOM 1062 C CA . ASN A 1 140 ? 14.429 9.458 -11.789 1.00 60.59 140 ASN A CA 1
ATOM 1063 C C . ASN A 1 140 ? 14.527 10.562 -12.853 1.00 60.59 140 ASN A C 1
ATOM 1065 O O . ASN A 1 140 ? 13.561 10.754 -13.596 1.00 60.59 140 ASN A O 1
ATOM 1069 N N . ALA A 1 141 ? 15.653 11.274 -12.968 1.00 62.62 141 ALA A N 1
ATOM 1070 C CA . ALA A 1 141 ? 15.853 12.316 -13.978 1.00 62.62 141 ALA A CA 1
ATOM 1071 C C . ALA A 1 141 ? 16.092 11.753 -15.391 1.00 62.62 141 ALA A C 1
ATOM 1073 O O . ALA A 1 141 ? 15.983 12.488 -16.369 1.00 62.62 141 ALA A O 1
ATOM 1074 N N . VAL A 1 142 ? 16.365 10.450 -15.523 1.00 66.19 142 VAL A N 1
ATOM 1075 C CA . VAL A 1 142 ? 16.586 9.809 -16.825 1.00 66.19 142 VAL A CA 1
ATOM 1076 C C . VAL A 1 142 ? 15.318 9.895 -17.684 1.00 66.19 142 VAL A C 1
ATOM 1078 O O . VAL A 1 142 ? 14.223 9.496 -17.264 1.00 66.19 142 VAL A O 1
ATOM 1081 N N . THR A 1 143 ? 15.451 10.423 -18.901 1.00 72.81 143 THR A N 1
ATOM 1082 C CA . THR A 1 143 ? 14.360 10.488 -19.881 1.00 72.81 143 THR A CA 1
ATOM 1083 C C . THR A 1 143 ? 14.096 9.092 -20.439 1.00 72.81 143 THR A C 1
ATOM 1085 O O . THR A 1 143 ? 14.917 8.533 -21.164 1.00 72.81 143 THR A O 1
ATOM 1088 N N . LEU A 1 144 ? 12.942 8.514 -20.099 1.00 81.12 144 LEU A N 1
ATOM 1089 C CA . LEU A 1 144 ? 12.519 7.219 -20.626 1.00 81.12 144 LEU A CA 1
ATOM 1090 C C . LEU A 1 144 ? 11.768 7.423 -21.945 1.00 81.12 144 LEU A C 1
ATOM 1092 O O . LEU A 1 144 ? 10.600 7.811 -21.945 1.00 81.12 144 LEU A O 1
ATOM 1096 N N . THR A 1 145 ? 12.422 7.109 -23.061 1.00 85.44 145 THR A N 1
ATOM 1097 C CA . THR A 1 145 ? 11.791 7.142 -24.387 1.00 85.44 145 THR A CA 1
ATOM 1098 C C . THR A 1 145 ? 11.339 5.740 -24.790 1.00 85.44 145 THR A C 1
ATOM 1100 O O . THR A 1 145 ? 12.155 4.828 -24.968 1.00 85.44 145 THR A O 1
ATOM 1103 N N . LEU A 1 146 ? 10.028 5.558 -24.949 1.00 86.94 146 LEU A N 1
ATOM 1104 C CA . LEU A 1 146 ? 9.422 4.301 -25.393 1.00 86.94 146 LEU A CA 1
ATOM 1105 C C . LEU A 1 146 ? 9.043 4.380 -26.872 1.00 86.94 146 LEU A C 1
ATOM 1107 O O . LEU A 1 146 ? 8.524 5.392 -27.341 1.00 86.94 146 LEU A O 1
ATOM 1111 N N . ARG A 1 147 ? 9.286 3.297 -27.612 1.00 89.69 147 ARG A N 1
ATOM 1112 C CA . ARG A 1 147 ? 8.768 3.135 -28.978 1.00 89.69 147 ARG A CA 1
ATOM 1113 C C . ARG A 1 147 ? 7.241 2.978 -28.927 1.00 89.69 147 ARG A C 1
ATOM 1115 O O . ARG A 1 147 ? 6.732 2.484 -27.922 1.00 89.69 147 ARG A O 1
ATOM 1122 N N . PRO A 1 148 ? 6.493 3.290 -29.998 1.00 90.06 148 PRO A N 1
ATOM 1123 C CA . PRO A 1 148 ? 5.034 3.140 -30.004 1.00 90.06 148 PRO A CA 1
ATOM 1124 C C . PRO A 1 148 ? 4.547 1.729 -29.625 1.00 90.06 148 PRO A C 1
ATOM 1126 O O . PRO A 1 148 ? 3.591 1.583 -28.867 1.00 90.06 148 PRO A O 1
ATOM 1129 N N . SER A 1 149 ? 5.251 0.686 -30.075 1.00 88.38 149 SER A N 1
ATOM 1130 C CA . SER A 1 149 ? 4.955 -0.712 -29.731 1.00 88.38 149 SER A CA 1
ATOM 1131 C C . SER A 1 149 ? 5.199 -1.051 -28.254 1.00 88.38 149 SER A C 1
ATOM 1133 O O . SER A 1 149 ? 4.491 -1.882 -27.689 1.00 88.38 149 SER A O 1
ATOM 1135 N N . GLU A 1 150 ? 6.171 -0.400 -27.611 1.00 88.19 150 GLU A N 1
ATOM 1136 C CA . GLU A 1 150 ? 6.443 -0.525 -26.173 1.00 88.19 150 GLU A CA 1
ATOM 1137 C C . GLU A 1 150 ? 5.409 0.276 -25.368 1.00 88.19 150 GLU A C 1
ATOM 1139 O O . GLU A 1 150 ? 4.876 -0.201 -24.367 1.00 88.19 150 GLU A O 1
ATOM 1144 N N . ALA A 1 151 ? 5.066 1.479 -25.837 1.00 88.94 151 ALA A N 1
ATOM 1145 C CA . ALA A 1 151 ? 4.064 2.341 -25.220 1.00 88.94 151 ALA A CA 1
ATOM 1146 C C . ALA A 1 151 ? 2.667 1.695 -25.212 1.00 88.94 151 ALA A C 1
ATOM 1148 O O . ALA A 1 151 ? 1.919 1.851 -24.245 1.00 88.94 151 ALA A O 1
ATOM 1149 N N . ALA A 1 152 ? 2.344 0.886 -26.225 1.00 92.44 152 ALA A N 1
ATOM 1150 C CA . ALA A 1 152 ? 1.114 0.097 -26.274 1.00 92.44 152 ALA A CA 1
ATOM 1151 C C . ALA A 1 152 ? 0.966 -0.889 -25.095 1.00 92.44 152 ALA A C 1
ATOM 1153 O O . ALA A 1 152 ? -0.151 -1.285 -24.770 1.00 92.44 152 ALA A O 1
ATOM 1154 N N . ARG A 1 153 ? 2.062 -1.252 -24.409 1.00 91.81 153 ARG A N 1
ATOM 1155 C CA . ARG A 1 153 ? 2.071 -2.173 -23.254 1.00 91.81 153 ARG A CA 1
ATOM 1156 C C . ARG A 1 153 ? 1.889 -1.465 -21.905 1.00 91.81 153 ARG A C 1
ATOM 1158 O O . ARG A 1 153 ? 1.694 -2.128 -20.884 1.00 91.81 153 ARG A O 1
ATOM 1165 N N . ILE A 1 154 ? 1.911 -0.127 -21.880 1.00 90.94 154 ILE A N 1
ATOM 1166 C CA . ILE A 1 154 ? 1.736 0.684 -20.662 1.00 90.94 154 ILE A CA 1
ATOM 1167 C C . ILE A 1 154 ? 0.392 0.422 -19.958 1.00 90.94 154 ILE A C 1
ATOM 1169 O O . ILE A 1 154 ? 0.394 0.328 -18.728 1.00 90.94 154 ILE A O 1
ATOM 1173 N N . PRO A 1 155 ? -0.763 0.309 -20.646 1.00 93.69 155 PRO A N 1
ATOM 1174 C CA . PRO A 1 155 ? -2.039 0.063 -19.971 1.00 93.69 155 PRO A CA 1
ATOM 1175 C C . PRO A 1 155 ? -2.036 -1.223 -19.139 1.00 93.69 155 PRO A C 1
ATOM 1177 O O . PRO A 1 155 ? -2.519 -1.220 -18.003 1.00 93.69 155 PRO A O 1
ATOM 1180 N N . GLU A 1 156 ? -1.433 -2.288 -19.665 1.00 93.19 156 GLU A N 1
ATOM 1181 C CA . GLU A 1 156 ? -1.342 -3.572 -18.974 1.00 93.19 156 GLU A CA 1
ATOM 1182 C C . GLU A 1 156 ? -0.289 -3.532 -17.853 1.00 93.19 156 GLU A C 1
ATOM 1184 O O . GLU A 1 156 ? -0.573 -3.978 -16.743 1.00 93.19 156 GLU A O 1
ATOM 1189 N N . LEU A 1 157 ? 0.844 -2.837 -18.044 1.00 92.06 157 LEU A N 1
ATOM 1190 C CA . LEU A 1 157 ? 1.775 -2.542 -16.943 1.00 92.06 157 LEU A CA 1
ATOM 1191 C C . LEU A 1 157 ? 1.057 -1.834 -15.781 1.00 92.06 157 LEU A C 1
ATOM 1193 O O . LEU A 1 157 ? 1.184 -2.226 -14.620 1.00 92.06 157 LEU A O 1
ATOM 1197 N N . ARG A 1 158 ? 0.239 -0.815 -16.079 1.00 92.19 158 ARG A N 1
ATOM 1198 C CA . ARG A 1 158 ? -0.557 -0.107 -15.062 1.00 92.19 158 ARG A CA 1
ATOM 1199 C C . ARG A 1 158 ? -1.532 -1.047 -14.360 1.00 92.19 158 ARG A C 1
ATOM 1201 O O . ARG A 1 158 ? -1.765 -0.874 -13.166 1.00 92.19 158 ARG A O 1
ATOM 1208 N N . ARG A 1 159 ? -2.122 -2.013 -15.067 1.00 91.88 159 ARG A N 1
ATOM 1209 C CA . ARG A 1 159 ? -3.021 -3.012 -14.476 1.00 91.88 159 ARG A CA 1
ATOM 1210 C C . ARG A 1 159 ? -2.277 -3.908 -13.485 1.00 91.88 159 ARG A C 1
ATOM 1212 O O . ARG A 1 159 ? -2.737 -4.025 -12.349 1.00 91.88 159 ARG A O 1
ATOM 1219 N N . VAL A 1 160 ? -1.130 -4.460 -13.880 1.00 91.44 160 VAL A N 1
ATOM 1220 C CA . VAL A 1 160 ? -0.288 -5.328 -13.037 1.00 91.44 160 VAL A CA 1
ATOM 1221 C C . VAL A 1 160 ? 0.181 -4.581 -11.783 1.00 91.44 160 VAL A C 1
ATOM 1223 O O . VAL A 1 160 ? -0.025 -5.058 -10.666 1.00 91.44 160 VAL A O 1
ATOM 1226 N N . VAL A 1 161 ? 0.691 -3.353 -11.935 1.00 91.12 161 VAL A N 1
ATOM 1227 C CA . VAL A 1 161 ? 1.116 -2.508 -10.803 1.00 91.12 161 VAL A CA 1
ATOM 1228 C C . VAL A 1 161 ? -0.056 -2.200 -9.865 1.00 91.12 161 VAL A C 1
ATOM 1230 O O . VAL A 1 161 ? 0.069 -2.336 -8.651 1.00 91.12 161 VAL A O 1
ATOM 1233 N N . ARG A 1 162 ? -1.237 -1.842 -10.391 1.00 89.88 162 ARG A N 1
ATOM 1234 C CA . ARG A 1 162 ? -2.426 -1.605 -9.550 1.00 89.88 162 ARG A CA 1
ATOM 1235 C C . ARG A 1 162 ? -2.853 -2.853 -8.784 1.00 89.88 162 ARG A C 1
ATOM 1237 O O . ARG A 1 162 ? -3.338 -2.729 -7.662 1.00 89.88 162 ARG A O 1
ATOM 1244 N N . GLN A 1 163 ? -2.723 -4.036 -9.379 1.00 89.06 163 GLN A N 1
ATOM 1245 C CA . GLN A 1 163 ? -3.063 -5.291 -8.715 1.00 89.06 163 GLN A CA 1
ATOM 1246 C C . GLN A 1 163 ? -2.113 -5.575 -7.548 1.00 89.06 163 GLN A C 1
ATOM 1248 O O . GLN A 1 163 ? -2.586 -5.897 -6.455 1.00 89.06 163 GLN A O 1
ATOM 1253 N N . PHE A 1 164 ? -0.812 -5.349 -7.750 1.00 89.69 164 PHE A N 1
ATOM 1254 C CA . PHE A 1 164 ? 0.198 -5.398 -6.694 1.00 89.69 164 PHE A CA 1
ATOM 1255 C C . PHE A 1 164 ? -0.110 -4.413 -5.551 1.00 89.69 164 PHE A C 1
ATOM 1257 O O . PHE A 1 164 ? -0.152 -4.812 -4.386 1.00 89.69 164 PHE A O 1
ATOM 1264 N N . CYS A 1 165 ? -0.431 -3.152 -5.865 1.00 88.19 165 CYS A N 1
ATOM 1265 C CA . CYS A 1 165 ? -0.762 -2.124 -4.866 1.00 88.19 165 CYS A CA 1
ATOM 1266 C C . CYS A 1 165 ? -2.063 -2.394 -4.085 1.00 88.19 165 CYS A C 1
ATOM 1268 O O . CYS A 1 165 ? -2.316 -1.757 -3.067 1.00 88.19 165 CYS A O 1
ATOM 1270 N N . ARG A 1 166 ? -2.918 -3.313 -4.549 1.00 85.06 166 ARG A N 1
ATOM 1271 C CA . ARG A 1 166 ? -4.186 -3.684 -3.891 1.00 85.06 166 ARG A CA 1
ATOM 1272 C C . ARG A 1 166 ? -4.053 -4.857 -2.918 1.00 85.06 166 ARG A C 1
ATOM 1274 O O . ARG A 1 166 ? -5.073 -5.380 -2.483 1.00 85.06 166 ARG A O 1
ATOM 1281 N N . HIS A 1 167 ? -2.833 -5.302 -2.614 1.00 76.62 167 HIS A N 1
ATOM 1282 C CA . HIS A 1 167 ? -2.575 -6.434 -1.715 1.00 76.62 167 HIS A CA 1
ATOM 1283 C C . HIS A 1 167 ? -3.269 -7.745 -2.137 1.00 76.62 167 HIS A C 1
ATOM 1285 O O . HIS A 1 167 ? -3.503 -8.627 -1.312 1.00 76.62 167 HIS A O 1
ATOM 1291 N N . ARG A 1 168 ? -3.585 -7.917 -3.430 1.00 70.69 168 ARG A N 1
ATOM 1292 C CA . ARG A 1 168 ? -4.170 -9.171 -3.920 1.00 70.69 168 ARG A CA 1
ATOM 1293 C C . ARG A 1 168 ? -3.099 -10.259 -3.934 1.00 70.69 168 ARG A C 1
ATOM 1295 O O . ARG A 1 168 ? -2.053 -10.070 -4.546 1.00 70.69 168 ARG A O 1
ATOM 1302 N N . GLN A 1 169 ? -3.392 -11.410 -3.322 1.00 66.00 169 GLN A N 1
ATOM 1303 C CA . GLN A 1 169 ? -2.472 -12.560 -3.244 1.00 66.00 169 GLN A CA 1
ATOM 1304 C C . GLN A 1 169 ? -1.952 -13.021 -4.617 1.00 66.00 169 GLN A C 1
ATOM 1306 O O . GLN A 1 169 ? -0.863 -13.570 -4.705 1.00 66.00 169 GLN A O 1
ATOM 1311 N N . ALA A 1 170 ? -2.698 -12.748 -5.689 1.00 75.38 170 ALA A N 1
ATOM 1312 C CA . ALA A 1 170 ? -2.351 -13.143 -7.049 1.00 75.38 170 ALA A CA 1
ATOM 1313 C C . ALA A 1 170 ? -1.203 -12.341 -7.699 1.00 75.38 170 ALA A C 1
ATOM 1315 O O . ALA A 1 170 ? -0.798 -12.694 -8.801 1.00 75.38 170 ALA A O 1
ATOM 1316 N N . THR A 1 171 ? -0.722 -11.237 -7.107 1.00 83.31 171 THR A N 1
ATOM 1317 C CA . THR A 1 171 ? 0.351 -10.432 -7.727 1.00 83.31 171 THR A CA 1
ATOM 1318 C C . THR A 1 171 ? 1.356 -9.936 -6.699 1.00 83.31 171 THR A C 1
ATOM 1320 O O . THR A 1 171 ? 1.065 -9.094 -5.847 1.00 83.31 171 THR A O 1
ATOM 1323 N N . THR A 1 172 ? 2.567 -10.458 -6.814 1.00 86.88 172 THR A N 1
ATOM 1324 C CA . THR A 1 172 ? 3.743 -10.148 -6.006 1.00 86.88 172 THR A CA 1
ATOM 1325 C C . THR A 1 172 ? 4.625 -9.101 -6.689 1.00 86.88 172 THR A C 1
ATOM 1327 O O . THR A 1 172 ? 4.466 -8.811 -7.873 1.00 86.88 172 THR A O 1
ATOM 1330 N N . ALA A 1 173 ? 5.590 -8.538 -5.955 1.00 86.44 173 ALA A N 1
ATOM 1331 C CA . ALA A 1 173 ? 6.579 -7.619 -6.526 1.00 86.44 173 ALA A CA 1
ATOM 1332 C C . ALA A 1 173 ? 7.385 -8.273 -7.666 1.00 86.44 173 ALA A C 1
ATOM 1334 O O . ALA A 1 173 ? 7.597 -7.655 -8.708 1.00 86.44 173 ALA A O 1
ATOM 1335 N N . ARG A 1 174 ? 7.727 -9.562 -7.517 1.00 87.44 174 ARG A N 1
ATOM 1336 C CA . ARG A 1 174 ? 8.400 -10.360 -8.551 1.00 87.44 174 ARG A CA 1
ATOM 1337 C C . ARG A 1 174 ? 7.590 -10.427 -9.845 1.00 87.44 174 ARG A C 1
ATOM 1339 O O . ARG A 1 174 ? 8.176 -10.382 -10.919 1.00 87.44 174 ARG A O 1
ATOM 1346 N N . ASP A 1 175 ? 6.265 -10.504 -9.760 1.00 90.12 175 ASP A N 1
ATOM 1347 C CA . ASP A 1 175 ? 5.399 -10.538 -10.946 1.00 90.12 175 ASP A CA 1
ATOM 1348 C C . ASP A 1 175 ? 5.436 -9.217 -11.712 1.00 90.12 175 ASP A C 1
ATOM 1350 O O . ASP A 1 175 ? 5.422 -9.221 -12.940 1.00 90.12 175 ASP A O 1
ATOM 1354 N N . VAL A 1 176 ? 5.540 -8.092 -10.995 1.00 90.62 176 VAL A N 1
ATOM 1355 C CA . VAL A 1 176 ? 5.701 -6.771 -11.613 1.00 90.62 176 VAL A CA 1
ATOM 1356 C C . VAL A 1 176 ? 7.046 -6.676 -12.331 1.00 90.62 176 VAL A C 1
ATOM 1358 O O . VAL A 1 176 ? 7.076 -6.287 -13.496 1.00 90.62 176 VAL A O 1
ATOM 1361 N N . ILE A 1 177 ? 8.141 -7.061 -11.666 1.00 90.31 177 ILE A N 1
ATOM 1362 C CA . ILE A 1 177 ? 9.485 -7.038 -12.263 1.00 90.31 177 ILE A CA 1
ATOM 1363 C C . ILE A 1 177 ? 9.545 -7.959 -13.481 1.00 90.31 177 ILE A C 1
ATOM 1365 O O . ILE A 1 177 ? 9.942 -7.517 -14.552 1.00 90.31 177 ILE A O 1
ATOM 1369 N N . ARG A 1 178 ? 9.057 -9.197 -13.353 1.00 91.62 178 ARG A N 1
ATOM 1370 C CA . ARG A 1 178 ? 8.990 -10.163 -14.453 1.00 91.62 178 ARG A CA 1
ATOM 1371 C C . ARG A 1 178 ? 8.190 -9.629 -15.634 1.00 91.62 178 ARG A C 1
ATOM 1373 O O . ARG A 1 178 ? 8.668 -9.686 -16.757 1.00 91.62 178 ARG A O 1
ATOM 1380 N N . TYR A 1 179 ? 7.020 -9.035 -15.389 1.00 92.56 179 TYR A N 1
ATOM 1381 C CA . TYR A 1 179 ? 6.249 -8.416 -16.463 1.00 92.56 179 TYR A CA 1
ATOM 1382 C C . TYR A 1 179 ? 7.064 -7.335 -17.186 1.00 92.56 179 TYR A C 1
ATOM 1384 O O . TYR A 1 179 ? 7.024 -7.278 -18.413 1.00 92.56 179 TYR A O 1
ATOM 1392 N N . ILE A 1 180 ? 7.808 -6.494 -16.458 1.00 92.25 180 ILE A N 1
ATOM 1393 C CA . ILE A 1 180 ? 8.663 -5.466 -17.067 1.00 92.25 180 ILE A CA 1
ATOM 1394 C C . ILE A 1 180 ? 9.776 -6.120 -17.899 1.00 92.25 180 ILE A C 1
ATOM 1396 O O . ILE A 1 180 ? 9.944 -5.753 -19.060 1.00 92.25 180 ILE A O 1
ATOM 1400 N N . SER A 1 181 ? 10.482 -7.108 -17.351 1.00 91.25 181 SER A N 1
ATOM 1401 C CA . SER A 1 181 ? 11.577 -7.807 -18.033 1.00 91.25 181 SER A CA 1
ATOM 1402 C C . SER A 1 181 ? 11.123 -8.556 -19.291 1.00 91.25 181 SER A C 1
ATOM 1404 O O . SER A 1 181 ? 11.814 -8.519 -20.303 1.00 91.25 181 SER A O 1
ATOM 1406 N N . ASP A 1 182 ? 9.947 -9.186 -19.261 1.00 92.69 182 ASP A N 1
ATOM 1407 C CA . ASP A 1 182 ? 9.420 -9.963 -20.390 1.00 92.69 182 ASP A CA 1
ATOM 1408 C C . ASP A 1 182 ? 8.862 -9.060 -21.505 1.00 92.69 182 ASP A C 1
ATOM 1410 O O . ASP A 1 182 ? 8.822 -9.437 -22.679 1.00 92.69 182 ASP A O 1
ATOM 1414 N N . ASN A 1 183 ? 8.393 -7.856 -21.152 1.00 92.00 183 ASN A N 1
ATOM 1415 C CA . ASN A 1 183 ? 7.648 -6.992 -22.070 1.00 92.00 183 ASN A CA 1
ATOM 1416 C C . ASN A 1 183 ? 8.404 -5.750 -22.542 1.00 92.00 183 ASN A C 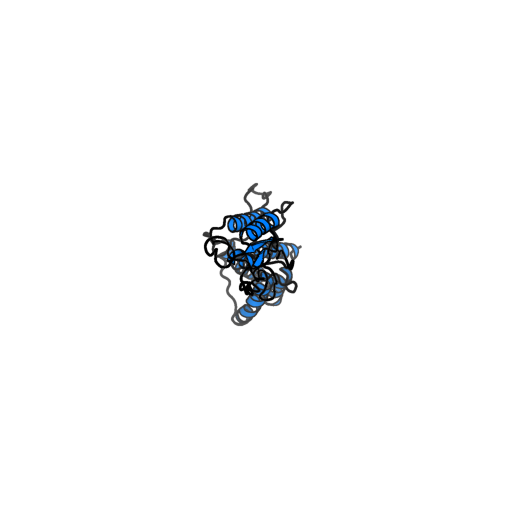1
ATOM 1418 O O . ASN A 1 183 ? 7.921 -5.081 -23.461 1.00 92.00 183 ASN A O 1
ATOM 1422 N N . PHE A 1 184 ? 9.553 -5.427 -21.962 1.00 92.19 184 PHE A N 1
ATOM 1423 C CA . PHE A 1 184 ? 10.351 -4.266 -22.338 1.00 92.19 184 PHE A CA 1
ATOM 1424 C C . PHE A 1 184 ? 11.814 -4.665 -22.565 1.00 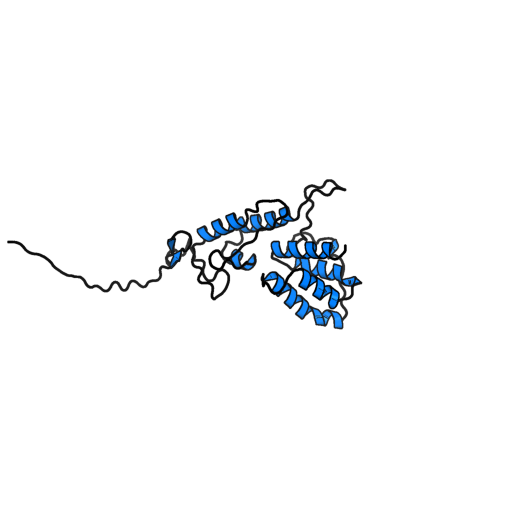92.19 184 PHE A C 1
ATOM 1426 O O . PHE A 1 184 ? 12.266 -5.675 -22.034 1.00 92.19 184 PHE A O 1
ATOM 1433 N N . PRO A 1 185 ? 12.582 -3.897 -23.359 1.00 90.19 185 PRO A N 1
ATOM 1434 C CA . PRO A 1 185 ? 13.996 -4.190 -23.562 1.00 90.19 185 PRO A CA 1
ATOM 1435 C C . PRO A 1 185 ? 14.771 -4.201 -22.239 1.00 90.19 185 PRO A C 1
ATOM 1437 O O . PRO A 1 185 ? 14.568 -3.324 -21.395 1.00 90.19 185 PRO A O 1
ATOM 1440 N N . ALA A 1 186 ? 15.724 -5.127 -22.102 1.00 88.06 186 ALA A N 1
ATOM 1441 C CA . ALA A 1 186 ? 16.579 -5.233 -20.917 1.00 88.06 186 ALA A CA 1
ATOM 1442 C C . ALA A 1 186 ? 17.255 -3.894 -20.564 1.00 88.06 186 ALA A C 1
ATOM 1444 O O . ALA A 1 186 ? 17.226 -3.474 -19.413 1.00 88.06 186 ALA A O 1
ATOM 1445 N N . SER A 1 187 ? 17.722 -3.147 -21.573 1.00 86.69 187 SER A N 1
ATOM 1446 C CA . SER A 1 187 ? 18.350 -1.826 -21.401 1.00 86.69 187 SER A CA 1
ATOM 1447 C C . SER A 1 187 ? 17.442 -0.747 -20.798 1.00 86.69 187 SER A C 1
ATOM 1449 O O . SER A 1 187 ? 17.935 0.291 -20.365 1.00 86.69 187 SER A O 1
ATOM 1451 N N . LYS A 1 188 ? 16.120 -0.958 -20.778 1.00 86.44 188 LYS A N 1
ATOM 1452 C CA . LYS A 1 188 ? 15.134 -0.018 -20.224 1.00 86.44 188 LYS A CA 1
ATOM 1453 C C . LYS A 1 188 ? 14.478 -0.522 -18.941 1.00 86.44 188 LYS A C 1
ATOM 1455 O O . LYS A 1 188 ? 13.715 0.234 -18.348 1.00 86.44 188 LYS A O 1
ATOM 1460 N N . THR A 1 189 ? 14.742 -1.760 -18.521 1.00 86.50 189 THR A N 1
ATOM 1461 C CA . THR A 1 189 ? 14.055 -2.394 -17.383 1.00 86.50 189 THR A CA 1
ATOM 1462 C C . THR A 1 189 ? 14.239 -1.576 -16.109 1.00 86.50 189 THR A C 1
ATOM 1464 O O . THR A 1 189 ? 13.247 -1.132 -15.530 1.00 86.50 189 THR A O 1
ATOM 1467 N N . ASP A 1 190 ? 15.482 -1.260 -15.747 1.00 83.75 190 ASP A N 1
ATOM 1468 C CA . ASP A 1 190 ? 15.782 -0.474 -14.545 1.00 83.75 190 ASP A CA 1
ATOM 1469 C C . ASP A 1 190 ? 15.168 0.926 -14.621 1.00 83.75 190 ASP A C 1
ATOM 1471 O O . ASP A 1 190 ? 14.517 1.382 -13.683 1.00 83.75 190 ASP A O 1
ATOM 1475 N N . CYS A 1 191 ? 15.267 1.582 -15.781 1.00 84.50 191 CYS A N 1
ATOM 1476 C CA . CYS A 1 191 ? 14.654 2.893 -15.999 1.00 84.50 191 CYS A CA 1
ATOM 1477 C C . CYS A 1 191 ? 13.130 2.857 -15.803 1.00 84.50 191 CYS A C 1
ATOM 1479 O O . CYS A 1 191 ? 12.559 3.767 -15.203 1.00 84.50 191 CYS A O 1
ATOM 1481 N N . ILE A 1 192 ? 12.451 1.814 -16.290 1.00 87.94 192 ILE A N 1
ATOM 1482 C CA . ILE A 1 192 ? 11.003 1.644 -16.114 1.00 87.94 192 ILE A CA 1
ATOM 1483 C C . ILE A 1 192 ? 10.676 1.414 -14.639 1.00 87.94 192 ILE A C 1
ATOM 1485 O O . ILE A 1 192 ? 9.751 2.043 -14.127 1.00 87.94 192 ILE A O 1
ATOM 1489 N N . VAL A 1 193 ? 11.441 0.573 -13.940 1.00 86.75 193 VAL A N 1
ATOM 1490 C CA . VAL A 1 193 ? 11.274 0.332 -12.499 1.00 86.75 193 VAL A CA 1
ATOM 1491 C C . VAL A 1 193 ? 11.410 1.640 -11.716 1.00 86.75 193 VAL A C 1
ATOM 1493 O O . VAL A 1 193 ? 10.504 1.988 -10.956 1.00 86.75 193 VAL A O 1
ATOM 1496 N N . HIS A 1 194 ? 12.457 2.424 -11.978 1.00 82.31 194 HIS A N 1
ATOM 1497 C CA . HIS A 1 194 ? 12.669 3.737 -11.365 1.00 82.31 194 HIS A CA 1
ATOM 1498 C C . HIS A 1 194 ? 11.545 4.736 -11.680 1.00 82.31 194 HIS A C 1
ATOM 1500 O O . HIS A 1 194 ? 11.179 5.533 -10.824 1.00 82.31 194 HIS A O 1
ATOM 1506 N N . LYS A 1 195 ? 10.900 4.663 -12.850 1.00 84.44 195 LYS A N 1
ATOM 1507 C CA . LYS A 1 195 ? 9.714 5.490 -13.148 1.00 84.44 195 LYS A CA 1
ATOM 1508 C C . LYS A 1 195 ? 8.435 4.999 -12.469 1.00 84.44 195 LYS A C 1
ATOM 1510 O O . LYS A 1 195 ? 7.566 5.813 -12.168 1.00 84.44 195 LYS A O 1
ATOM 1515 N N . VAL A 1 196 ? 8.289 3.696 -12.234 1.00 87.44 196 VAL A N 1
ATOM 1516 C CA . VAL A 1 196 ? 7.098 3.111 -11.593 1.00 87.44 196 VAL A CA 1
ATOM 1517 C C . VAL A 1 196 ? 7.116 3.321 -10.080 1.00 87.44 196 VAL A C 1
ATOM 1519 O O . VAL A 1 196 ? 6.075 3.641 -9.505 1.00 87.44 196 VAL A O 1
ATOM 1522 N N . LEU A 1 197 ? 8.274 3.172 -9.433 1.00 84.88 197 LEU A N 1
ATOM 1523 C CA . LEU A 1 197 ? 8.423 3.229 -7.974 1.00 84.88 197 LEU A CA 1
ATOM 1524 C C . LEU A 1 197 ? 7.812 4.495 -7.335 1.00 84.88 197 LEU A C 1
ATOM 1526 O O . LEU A 1 197 ? 6.984 4.344 -6.434 1.00 84.88 197 LEU A O 1
ATOM 1530 N N . PRO A 1 198 ? 8.098 5.725 -7.809 1.00 83.25 198 PRO A N 1
ATOM 1531 C CA . PRO A 1 198 ? 7.548 6.952 -7.229 1.00 83.25 198 PRO A CA 1
ATOM 1532 C C . PRO A 1 198 ? 6.028 7.081 -7.370 1.00 83.25 198 PRO A C 1
ATOM 1534 O O . PRO A 1 198 ? 5.409 7.852 -6.636 1.00 83.25 198 PRO A O 1
ATOM 1537 N N . LEU A 1 199 ? 5.422 6.349 -8.312 1.00 85.38 199 LEU A N 1
ATOM 1538 C CA . LEU A 1 199 ? 3.978 6.354 -8.561 1.00 85.38 199 LEU A CA 1
ATOM 1539 C C . LEU A 1 199 ? 3.216 5.440 -7.588 1.00 85.38 199 LEU A C 1
ATOM 1541 O O . LEU A 1 199 ? 1.987 5.512 -7.506 1.00 85.38 199 LEU A O 1
ATOM 1545 N N . ILE A 1 200 ? 3.922 4.586 -6.842 1.00 88.19 200 ILE A N 1
ATOM 1546 C CA . ILE A 1 200 ? 3.339 3.749 -5.795 1.00 88.19 200 ILE A CA 1
ATOM 1547 C C . ILE A 1 200 ? 3.181 4.599 -4.528 1.00 88.19 200 ILE A C 1
ATOM 1549 O O . ILE A 1 200 ? 4.155 4.985 -3.880 1.00 88.19 200 ILE A O 1
ATOM 1553 N N . GLN A 1 201 ? 1.927 4.900 -4.185 1.00 85.06 201 GLN A N 1
ATOM 1554 C CA . GLN A 1 201 ? 1.587 5.739 -3.029 1.00 85.06 201 GLN A CA 1
ATOM 1555 C C . GLN A 1 201 ? 1.672 5.005 -1.689 1.00 85.06 201 GLN A C 1
ATOM 1557 O O . GLN A 1 201 ? 1.833 5.644 -0.658 1.00 85.06 201 GLN A O 1
ATOM 1562 N N . ASP A 1 202 ? 1.531 3.681 -1.702 1.00 86.31 202 ASP A N 1
ATOM 1563 C CA . ASP A 1 202 ? 1.657 2.871 -0.497 1.00 86.31 202 ASP A CA 1
ATOM 1564 C C . ASP A 1 202 ? 3.137 2.604 -0.211 1.00 86.31 202 ASP A C 1
ATOM 1566 O O . ASP A 1 202 ? 3.814 1.938 -0.999 1.00 86.31 202 ASP A O 1
ATOM 1570 N N . GLU A 1 203 ? 3.638 3.150 0.894 1.00 86.69 203 GLU A N 1
ATOM 1571 C CA . GLU A 1 203 ? 5.033 3.031 1.299 1.00 86.69 203 GLU A CA 1
ATOM 1572 C C . GLU A 1 203 ? 5.454 1.567 1.473 1.00 86.69 203 GLU A C 1
ATOM 1574 O O . GLU A 1 203 ? 6.481 1.193 0.917 1.00 86.69 203 GLU A O 1
ATOM 1579 N N . GLU A 1 204 ? 4.642 0.711 2.109 1.00 87.19 204 GLU A N 1
ATOM 1580 C CA . GLU A 1 204 ? 4.940 -0.726 2.268 1.00 87.19 204 GLU A CA 1
ATOM 1581 C C . GLU A 1 204 ? 5.183 -1.372 0.897 1.00 87.19 204 GLU A C 1
ATOM 1583 O O . GLU A 1 204 ? 6.163 -2.089 0.681 1.00 87.19 204 GLU A O 1
ATOM 1588 N N . ARG A 1 205 ? 4.313 -1.083 -0.076 1.00 86.38 205 ARG A N 1
ATOM 1589 C CA . ARG A 1 205 ? 4.420 -1.636 -1.435 1.00 86.38 205 ARG A CA 1
ATOM 1590 C C . ARG A 1 205 ? 5.607 -1.072 -2.201 1.00 86.38 205 ARG A C 1
ATOM 1592 O O . ARG A 1 205 ? 6.240 -1.813 -2.955 1.00 86.38 205 ARG A O 1
ATOM 1599 N N . ARG A 1 206 ? 5.916 0.210 -2.008 1.00 86.00 206 ARG A N 1
ATOM 1600 C CA . ARG A 1 206 ? 7.082 0.858 -2.612 1.00 86.00 206 ARG A CA 1
ATOM 1601 C C . ARG A 1 206 ? 8.389 0.286 -2.058 1.00 86.00 206 ARG A C 1
ATOM 1603 O O . ARG A 1 206 ? 9.324 0.136 -2.834 1.00 86.00 206 ARG A O 1
ATOM 1610 N N . CYS A 1 207 ? 8.429 -0.118 -0.786 1.00 80.81 207 CYS A N 1
ATOM 1611 C CA . CYS A 1 207 ? 9.575 -0.796 -0.171 1.00 80.81 207 CYS A CA 1
ATOM 1612 C C . CYS A 1 207 ? 9.820 -2.210 -0.731 1.00 80.81 207 CYS A C 1
ATOM 1614 O O . CYS A 1 207 ? 10.968 -2.627 -0.880 1.00 80.81 207 CYS A O 1
ATOM 1616 N N . TYR A 1 208 ? 8.757 -2.958 -1.053 1.00 79.38 208 TYR A N 1
ATOM 1617 C CA . TYR A 1 208 ? 8.861 -4.356 -1.503 1.00 79.38 208 TYR A CA 1
ATOM 1618 C C . TYR A 1 208 ? 9.384 -4.540 -2.932 1.00 79.38 208 TYR A C 1
ATOM 1620 O O . TYR A 1 208 ? 9.973 -5.569 -3.258 1.00 79.38 208 TYR A O 1
ATOM 1628 N N . LEU A 1 209 ? 9.125 -3.581 -3.817 1.00 74.06 209 LEU A N 1
ATOM 1629 C CA . LEU A 1 209 ? 9.493 -3.702 -5.225 1.00 74.06 209 LEU A CA 1
ATOM 1630 C C . LEU A 1 209 ? 11.022 -3.677 -5.474 1.00 74.06 209 LEU A C 1
ATOM 1632 O O . LEU A 1 209 ? 11.506 -4.594 -6.144 1.00 74.06 209 LEU A O 1
ATOM 1636 N N . PRO A 1 210 ? 11.815 -2.747 -4.897 1.00 63.00 210 PRO A N 1
ATOM 1637 C CA . PRO A 1 210 ? 13.267 -2.718 -5.092 1.00 63.00 210 PRO A CA 1
ATOM 1638 C C . PRO A 1 210 ? 13.990 -3.874 -4.386 1.00 63.00 210 PRO A C 1
ATOM 1640 O O . PRO A 1 210 ? 14.964 -4.401 -4.922 1.00 63.00 210 PRO A O 1
ATOM 1643 N N . THR A 1 211 ? 13.485 -4.347 -3.239 1.00 57.75 211 THR A N 1
ATOM 1644 C CA . THR A 1 211 ? 14.072 -5.498 -2.527 1.00 57.75 211 THR A CA 1
ATOM 1645 C C . THR A 1 211 ? 14.072 -6.763 -3.382 1.00 57.75 211 THR A C 1
ATOM 1647 O O . THR A 1 211 ? 15.031 -7.526 -3.331 1.00 57.75 211 THR A O 1
ATOM 1650 N N . THR A 1 212 ? 13.045 -6.969 -4.215 1.00 55.59 212 THR A N 1
ATOM 1651 C CA . THR A 1 212 ? 12.990 -8.122 -5.132 1.00 55.59 212 THR A CA 1
ATOM 1652 C C . THR A 1 212 ? 13.812 -7.960 -6.409 1.00 55.59 212 THR A C 1
ATOM 1654 O O . THR A 1 212 ? 14.188 -8.966 -7.007 1.00 55.59 212 THR A O 1
ATOM 1657 N N . ALA A 1 213 ? 14.105 -6.724 -6.824 1.00 51.09 213 ALA A N 1
ATOM 1658 C CA . ALA A 1 213 ? 14.940 -6.455 -7.993 1.00 51.09 213 ALA A CA 1
ATOM 1659 C C . ALA A 1 213 ? 16.422 -6.736 -7.694 1.00 51.09 213 ALA A C 1
ATOM 1661 O O . ALA A 1 213 ? 17.104 -7.359 -8.501 1.00 51.09 213 ALA A O 1
ATOM 1662 N N . SER A 1 214 ? 16.898 -6.378 -6.495 1.00 48.34 214 SER A N 1
ATOM 1663 C CA . SER A 1 214 ? 18.285 -6.639 -6.086 1.00 48.34 214 SER A CA 1
ATOM 1664 C C . SER A 1 214 ? 18.605 -8.131 -5.932 1.00 48.34 214 SER A C 1
ATOM 1666 O O . SER A 1 214 ? 19.748 -8.516 -6.143 1.00 48.34 214 SER A O 1
ATOM 1668 N N . THR A 1 215 ? 17.624 -8.981 -5.604 1.00 38.47 215 THR A N 1
ATOM 1669 C CA . THR A 1 215 ? 17.830 -10.440 -5.486 1.00 38.47 215 THR A CA 1
ATOM 1670 C C . THR A 1 215 ? 17.825 -11.174 -6.828 1.00 38.47 215 THR A C 1
ATOM 1672 O O . THR A 1 215 ? 18.223 -12.329 -6.876 1.00 38.47 215 THR A O 1
ATOM 1675 N N . ALA A 1 216 ? 17.340 -10.548 -7.903 1.00 36.78 216 ALA A N 1
ATOM 1676 C CA . ALA A 1 216 ? 17.298 -11.154 -9.237 1.00 36.78 216 ALA A CA 1
ATOM 1677 C C . ALA A 1 216 ? 18.590 -10.922 -10.046 1.00 36.78 216 ALA A C 1
ATOM 1679 O O . ALA A 1 216 ? 18.749 -11.505 -11.114 1.00 36.78 216 ALA A O 1
ATOM 1680 N N . ALA A 1 217 ? 19.489 -10.071 -9.543 1.00 35.88 217 ALA A N 1
ATOM 1681 C CA . ALA A 1 217 ? 20.771 -9.732 -10.161 1.00 35.88 217 ALA A CA 1
ATOM 1682 C C . ALA A 1 217 ? 21.969 -10.474 -9.526 1.00 35.88 217 ALA A C 1
ATOM 1684 O O . ALA A 1 217 ? 23.114 -10.091 -9.759 1.00 35.88 217 ALA A O 1
ATOM 1685 N N . SER A 1 218 ? 21.713 -11.494 -8.697 1.00 34.19 218 SER A N 1
ATOM 1686 C CA . SER A 1 218 ? 22.721 -12.360 -8.062 1.00 34.19 218 SER A CA 1
ATOM 1687 C C . SER A 1 218 ? 22.576 -13.801 -8.526 1.00 34.19 218 SER A C 1
ATOM 1689 O O . SER A 1 218 ? 21.415 -14.258 -8.626 1.00 34.19 218 SER A O 1
#

Foldseek 3Di:
DDDDDDDPPPPPPPPPPQWDAAPQPRDTDHPVPVPAWDWDQQQLHPPDRHTHTPVSLVVLLVVQLPDPDALDARWDADPRPRATAFPVSSCVSDDPPPVSNVSNLVSLFRSQFDQDPPPRDRNDGPQQAAPPDPDDDPLLVDDDDDDPQLVVCVVVLVVLLVCLNGSDPVHFLVNSLVCLPVRDDPVCSVNVLSVVLNPRPGSNSSSRNVVVVVVVVD

pLDDT: mean 78.76, std 16.73, range [31.75, 93.94]

Secondary structure (DSSP, 8-state):
------------------EEE-TTT--EEETT-TTT--EEESSSSTT---EEEHHHHHHHHHHHT--SSTTPPP--B-TTT--B--HHHHHTTS-TT-HHHHHHHHHHHHHTB---TTT--TT-B-SPPPTTSSS--GGGGS--PPPHHHHTTHHHHHHHHHHHHTT-TT--HHHHHHHHHHHS-HHHHHHHHHHHGGG---HHHHHHHHHHHHGGG-

Radius of gyration: 24.66 Å; chains: 1; bounding box: 88×31×82 Å

InterPro domains:
  IPR001841 Zinc finger, RING-type [PS50089] (22-81)
  IPR013083 Zinc finger, RING/FYVE/PHD-type [G3DSA:3.30.40.10] (3-137)

Sequence (218 aa):
MPPNANSDTREAIRVASDSVTCQICLEELTLKDQATTKPVTHFCSSVCPAAFCTPCLEKHLQMAMQVPYAGALPKVRCPVCLIPMNRQQWARWLSPDAALLQQYAQRCEVACSFTCPGCHNSQYTQLPASHLGTRPDPANAVTLTLRPSEAARIPELRRVVRQFCRHRQATTARDVIRYISDNFPASKTDCIVHKVLPLIQDEERRCYLPTTASTAAS